Protein AF-A0A1C7PFM8-F1 (afdb_monomer_lite)

Structure (mmCIF, N/CA/C/O backbone):
data_AF-A0A1C7PFM8-F1
#
_entry.id   AF-A0A1C7PFM8-F1
#
loop_
_atom_site.group_PDB
_atom_site.id
_atom_site.type_symbol
_atom_site.label_atom_id
_atom_site.label_alt_id
_atom_site.label_comp_id
_atom_site.label_asym_id
_atom_site.label_entity_id
_atom_site.label_seq_id
_atom_site.pdbx_PDB_ins_code
_atom_site.Cartn_x
_atom_site.Cartn_y
_atom_site.Cartn_z
_atom_site.occupancy
_atom_site.B_iso_or_equiv
_atom_site.auth_seq_id
_atom_site.auth_comp_id
_atom_site.auth_asym_id
_atom_si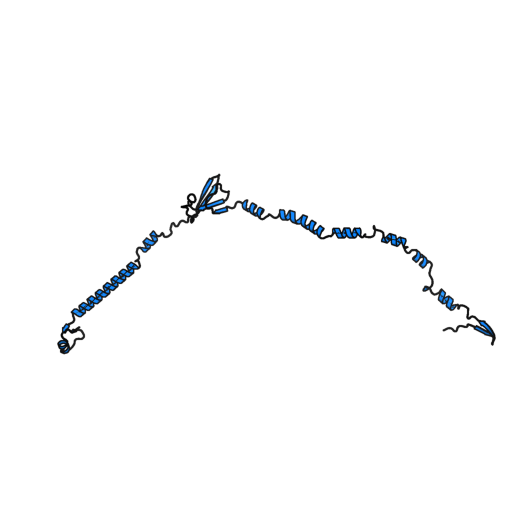te.auth_atom_id
_atom_site.pdbx_PDB_model_num
ATOM 1 N N . MET A 1 1 ? -10.080 -0.955 112.429 1.00 46.25 1 MET A N 1
ATOM 2 C CA . MET A 1 1 ? -11.239 -1.872 112.378 1.00 46.25 1 MET A CA 1
ATOM 3 C C . MET A 1 1 ? -12.032 -1.687 113.658 1.00 46.25 1 MET A C 1
ATOM 5 O O . MET A 1 1 ? -11.426 -1.763 114.717 1.00 46.25 1 MET A O 1
ATOM 9 N N . ALA A 1 2 ? -13.325 -1.368 113.578 1.00 52.25 2 ALA A N 1
ATOM 10 C CA . ALA A 1 2 ? -14.161 -1.212 114.769 1.00 52.25 2 ALA A CA 1
ATOM 11 C C . ALA A 1 2 ? -14.388 -2.578 115.442 1.00 52.25 2 ALA A C 1
ATOM 13 O O . ALA A 1 2 ? -14.736 -3.548 114.766 1.00 52.25 2 ALA A O 1
ATOM 14 N N . THR A 1 3 ? -14.169 -2.662 116.753 1.00 58.03 3 THR A N 1
ATOM 15 C CA . THR A 1 3 ? -14.393 -3.871 117.556 1.00 58.03 3 THR A CA 1
ATOM 16 C C . THR A 1 3 ? -15.892 -4.182 117.601 1.00 58.03 3 THR A C 1
ATOM 18 O O . THR A 1 3 ? -16.686 -3.323 117.979 1.00 58.03 3 THR A O 1
ATOM 21 N N . LYS A 1 4 ? -16.299 -5.388 117.184 1.00 69.94 4 LYS A N 1
ATOM 22 C CA . LYS A 1 4 ? -17.710 -5.811 117.151 1.00 69.94 4 LYS A CA 1
ATOM 23 C C . LYS A 1 4 ? -18.091 -6.483 118.477 1.00 69.94 4 LYS A C 1
ATOM 25 O O . LYS A 1 4 ? -17.553 -7.540 118.795 1.00 69.94 4 LYS A O 1
ATOM 30 N N . THR A 1 5 ? -19.023 -5.903 119.234 1.00 73.06 5 THR A N 1
ATOM 31 C CA . THR A 1 5 ? -19.577 -6.521 120.453 1.00 73.06 5 THR A CA 1
ATOM 32 C C . THR A 1 5 ? -20.663 -7.523 120.072 1.00 73.06 5 THR A C 1
ATOM 34 O O . THR A 1 5 ? -21.724 -7.130 119.600 1.00 73.06 5 THR A O 1
ATOM 37 N N . THR A 1 6 ? -20.408 -8.816 120.264 1.00 79.50 6 THR A N 1
ATOM 38 C CA . THR A 1 6 ? -21.346 -9.897 119.903 1.00 79.50 6 THR A CA 1
ATOM 39 C C . THR A 1 6 ? -22.044 -10.529 121.103 1.00 79.50 6 THR A C 1
ATOM 41 O O . THR A 1 6 ? -23.014 -11.256 120.919 1.00 79.50 6 THR A O 1
ATOM 44 N N . LYS A 1 7 ? -21.587 -10.253 122.330 1.00 86.81 7 LYS A N 1
ATOM 45 C CA . LYS A 1 7 ? -22.155 -10.793 123.573 1.00 86.81 7 LYS A CA 1
ATOM 46 C C . LYS A 1 7 ? -22.103 -9.749 124.690 1.00 86.81 7 LYS A C 1
ATOM 48 O O . LYS A 1 7 ? -21.096 -9.052 124.813 1.00 86.81 7 LYS A O 1
ATOM 53 N N . LEU A 1 8 ? -23.161 -9.649 125.499 1.00 87.38 8 LEU A N 1
ATOM 54 C CA . LEU A 1 8 ? -23.226 -8.776 126.681 1.00 87.38 8 LEU A CA 1
ATOM 55 C C . LEU A 1 8 ? -23.280 -9.615 127.961 1.00 87.38 8 LEU A C 1
ATOM 57 O O . LEU A 1 8 ? -24.106 -10.518 128.073 1.00 87.38 8 LEU A O 1
ATOM 61 N N . TYR A 1 9 ? -22.439 -9.278 128.939 1.00 89.31 9 TYR A N 1
ATOM 62 C CA . TYR A 1 9 ? -22.348 -9.964 130.229 1.00 89.31 9 TYR A CA 1
ATOM 63 C C . TYR A 1 9 ? -22.564 -8.986 131.390 1.00 89.31 9 TYR A C 1
ATOM 65 O O . TYR A 1 9 ? -22.176 -7.822 131.294 1.00 89.31 9 TYR A O 1
ATOM 73 N N . LEU A 1 10 ? -23.124 -9.469 132.502 1.00 88.94 10 LEU A N 1
ATOM 74 C CA . LEU A 1 10 ? -23.107 -8.783 133.799 1.00 88.94 10 LEU A CA 1
ATOM 75 C C . LEU A 1 10 ? -22.400 -9.688 134.812 1.00 88.94 10 LEU A C 1
ATOM 77 O O . LEU A 1 10 ? -22.938 -10.715 135.229 1.00 88.94 10 LEU A O 1
ATOM 81 N N . GLY A 1 11 ? -21.155 -9.349 135.153 1.00 87.75 11 GLY A N 1
ATOM 82 C CA . GLY A 1 11 ? -20.261 -10.286 135.838 1.00 87.75 11 GLY A CA 1
ATOM 83 C C . GLY A 1 11 ? -19.988 -11.513 134.958 1.00 87.75 11 GLY A C 1
ATOM 84 O O . GLY A 1 11 ? -19.521 -11.364 133.832 1.00 87.75 11 GLY A O 1
ATOM 85 N N . SER A 1 12 ? -20.313 -12.711 135.456 1.00 86.69 12 SER A N 1
ATOM 86 C CA . SER A 1 12 ? -20.114 -13.993 134.750 1.00 86.69 12 SER A CA 1
ATOM 87 C C . SER A 1 12 ? -21.340 -14.483 133.960 1.00 86.69 12 SER A C 1
ATOM 89 O O . SER A 1 12 ? -21.268 -15.524 133.310 1.00 86.69 12 SER A O 1
ATOM 91 N N . VAL A 1 13 ? -22.479 -13.782 134.030 1.00 89.50 13 VAL A N 1
ATOM 92 C CA . VAL A 1 13 ? -23.742 -14.209 133.399 1.00 89.50 13 VAL A CA 1
ATOM 93 C C . VAL A 1 13 ? -23.869 -13.594 132.005 1.00 89.50 13 VAL A C 1
ATOM 95 O O . VAL A 1 13 ? -23.815 -12.372 131.866 1.00 89.50 13 VAL A O 1
ATOM 98 N N . LEU A 1 14 ? -24.054 -14.431 130.976 1.00 90.19 14 LEU A N 1
ATOM 99 C CA . LEU A 1 14 ? -24.377 -13.994 129.613 1.00 90.19 14 LEU A CA 1
ATOM 100 C C . LEU A 1 14 ? -25.824 -13.504 129.576 1.00 90.19 14 LEU A C 1
ATOM 102 O O . LEU A 1 14 ? -26.747 -14.288 129.778 1.00 90.19 14 LEU A O 1
ATOM 106 N N . LEU A 1 15 ? -26.016 -12.217 129.309 1.00 89.00 15 LEU A N 1
ATOM 107 C CA . LEU A 1 15 ? -27.343 -11.616 129.218 1.00 89.00 15 LEU A CA 1
ATOM 108 C C . LEU A 1 15 ? -27.925 -11.751 127.811 1.00 89.00 15 LEU A C 1
ATOM 110 O O . LEU A 1 15 ? -29.099 -12.074 127.662 1.00 89.00 15 LEU A O 1
ATOM 114 N N . VAL A 1 16 ? -27.114 -11.492 126.781 1.00 89.81 16 VAL A N 1
ATOM 115 C CA . VAL A 1 16 ? -27.562 -11.500 125.381 1.00 89.81 16 VAL A CA 1
ATOM 116 C C . VAL A 1 16 ? -26.435 -11.982 124.471 1.00 89.81 16 VAL A C 1
ATOM 118 O O . VAL A 1 16 ? -25.313 -11.477 124.555 1.00 89.81 16 VAL A O 1
ATOM 121 N N . ASP A 1 17 ? -26.752 -12.922 123.579 1.00 87.94 17 ASP A N 1
ATOM 122 C CA . ASP A 1 17 ? -25.898 -13.345 122.468 1.00 87.94 17 ASP A CA 1
ATOM 123 C C . ASP A 1 17 ? -26.474 -12.808 121.152 1.00 87.94 17 ASP A C 1
ATOM 125 O O . ASP A 1 17 ? -27.595 -13.137 120.769 1.00 87.94 17 ASP A O 1
ATOM 129 N N . LEU A 1 18 ? -25.712 -11.947 120.483 1.00 86.44 18 LEU A N 1
ATOM 130 C CA . LEU A 1 18 ? -26.097 -11.292 119.235 1.00 86.44 18 LEU A CA 1
ATOM 131 C C . LEU A 1 18 ? -25.417 -11.923 118.012 1.00 86.44 18 LEU A C 1
ATOM 133 O O . LEU A 1 18 ? -25.514 -11.383 116.914 1.00 86.44 18 LEU A O 1
ATOM 137 N N . THR A 1 19 ? -24.717 -13.051 118.172 1.00 84.62 19 THR A N 1
ATOM 138 C CA . THR A 1 19 ? -23.916 -13.669 117.098 1.00 84.62 19 THR A CA 1
ATOM 139 C C . THR A 1 19 ? -24.714 -14.059 115.853 1.00 84.62 19 THR A C 1
ATOM 141 O O . THR A 1 19 ? -24.145 -14.076 114.765 1.00 84.62 19 THR A O 1
ATOM 144 N N . THR A 1 20 ? -26.010 -14.347 115.983 1.00 85.00 20 THR A N 1
ATOM 145 C CA . THR A 1 20 ? -26.892 -14.726 114.864 1.00 85.00 20 THR A CA 1
ATOM 146 C C . THR A 1 20 ? -27.624 -13.545 114.224 1.00 85.00 20 THR A C 1
ATOM 148 O O . THR A 1 20 ? -28.332 -13.730 113.234 1.00 85.00 20 THR A O 1
ATOM 151 N N . PHE A 1 21 ? -27.476 -12.333 114.764 1.00 84.94 21 PHE A N 1
ATOM 152 C CA . PHE A 1 21 ? -28.162 -11.147 114.264 1.00 84.94 21 PHE A CA 1
ATOM 153 C C . PHE A 1 21 ? -27.332 -10.457 113.177 1.00 84.94 21 PHE A C 1
ATOM 155 O O . PHE A 1 21 ? -26.110 -10.345 113.272 1.00 84.94 21 PHE A O 1
ATOM 162 N N . ALA A 1 22 ? -28.009 -9.958 112.142 1.00 84.94 22 ALA A N 1
ATOM 163 C CA . ALA A 1 22 ? -27.366 -9.166 111.102 1.00 84.94 22 ALA A CA 1
ATOM 164 C C . ALA A 1 22 ? -26.861 -7.833 111.670 1.00 84.94 22 ALA A C 1
ATOM 166 O O . ALA A 1 22 ? -27.539 -7.178 112.467 1.00 84.94 22 ALA A O 1
ATOM 167 N N . LEU A 1 23 ? -25.680 -7.402 111.230 1.00 86.38 23 LEU A N 1
ATOM 168 C CA . LEU A 1 23 ? -25.139 -6.112 111.636 1.00 86.38 23 LEU A CA 1
ATOM 169 C C . LEU A 1 23 ? -25.757 -5.000 110.791 1.00 86.38 23 LEU A C 1
ATOM 171 O O . LEU A 1 23 ? -25.863 -5.109 109.570 1.00 86.38 23 LEU A O 1
ATOM 175 N N . ALA A 1 24 ? -26.064 -3.872 111.431 1.00 87.69 24 ALA A N 1
ATOM 176 C CA . ALA A 1 24 ? -26.531 -2.673 110.733 1.00 87.69 24 ALA A CA 1
ATOM 177 C C . ALA A 1 24 ? -25.539 -2.212 109.644 1.00 87.69 24 ALA A C 1
ATOM 179 O O . ALA A 1 24 ? -25.950 -1.745 108.583 1.00 87.69 24 ALA A O 1
ATOM 180 N N . GLY A 1 25 ? -24.234 -2.396 109.885 1.00 87.94 25 GLY A N 1
ATOM 181 C CA . GLY A 1 25 ? -23.180 -2.125 108.906 1.00 87.94 25 GLY A CA 1
ATOM 182 C C . GLY A 1 25 ? -23.299 -2.993 107.654 1.00 87.94 25 GLY A C 1
ATOM 183 O O . GLY A 1 25 ? -23.250 -2.458 106.554 1.00 87.94 25 GLY A O 1
ATOM 184 N N . ASP A 1 26 ? -23.550 -4.295 107.811 1.00 89.31 26 ASP A N 1
ATOM 185 C CA . ASP A 1 26 ? -23.695 -5.223 106.683 1.00 89.31 26 ASP A CA 1
ATOM 186 C C . ASP A 1 26 ? -24.937 -4.874 105.841 1.00 89.31 26 ASP A C 1
ATOM 188 O O . ASP A 1 26 ? -24.874 -4.859 104.611 1.00 89.31 26 ASP A O 1
ATOM 192 N N . LEU A 1 27 ? -26.046 -4.492 106.490 1.00 90.56 27 LEU A N 1
ATOM 193 C CA . LEU A 1 27 ? -27.252 -4.013 105.804 1.00 90.56 27 LEU A CA 1
ATOM 194 C C . LEU A 1 27 ? -27.018 -2.679 105.074 1.00 90.56 27 LEU A C 1
ATOM 196 O O . LEU A 1 27 ? -27.499 -2.486 103.957 1.00 90.56 27 LEU A O 1
ATOM 200 N N . THR A 1 28 ? -26.260 -1.763 105.678 1.00 93.56 28 THR A N 1
ATOM 201 C CA . THR A 1 28 ? -25.913 -0.467 105.070 1.00 93.56 28 THR A CA 1
ATOM 202 C C . THR A 1 28 ? -25.013 -0.669 103.854 1.00 93.56 28 THR A C 1
ATOM 204 O O . THR A 1 28 ? -25.259 -0.101 102.793 1.00 93.56 28 THR A O 1
ATOM 207 N N . THR A 1 29 ? -24.011 -1.541 103.970 1.00 94.38 29 THR A N 1
ATOM 208 C CA . THR A 1 29 ? -23.138 -1.917 102.857 1.00 94.38 29 THR A CA 1
ATOM 209 C C . THR A 1 29 ? -23.924 -2.578 101.726 1.00 94.38 29 THR A C 1
ATOM 211 O O . THR A 1 2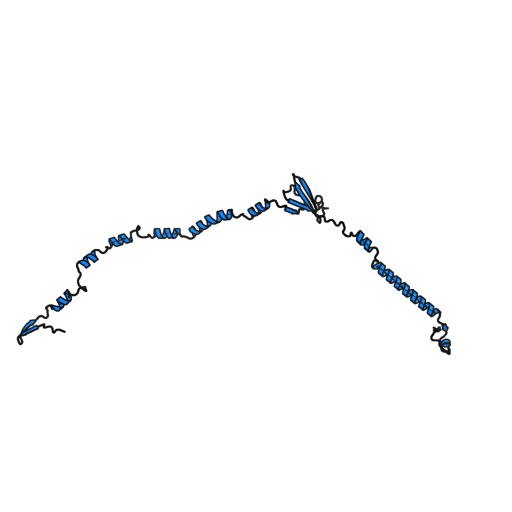9 ? -23.709 -2.236 100.567 1.00 94.38 29 THR A O 1
ATOM 214 N N . HIS A 1 30 ? -24.861 -3.482 102.032 1.00 93.56 30 HIS A N 1
ATOM 215 C CA . HIS A 1 30 ? -25.695 -4.123 101.014 1.00 93.56 30 HIS A CA 1
ATOM 216 C C . HIS A 1 30 ? -26.650 -3.138 100.320 1.00 93.56 30 HIS A C 1
ATOM 218 O O . HIS A 1 30 ? -26.726 -3.117 99.094 1.00 93.56 30 HIS A O 1
ATOM 224 N N . SER A 1 31 ? -27.382 -2.323 101.086 1.00 94.44 31 SER A N 1
ATOM 225 C CA . SER A 1 31 ? -28.345 -1.352 100.538 1.00 94.44 31 SER A CA 1
ATOM 226 C C . SER A 1 31 ? -27.672 -0.225 99.748 1.00 94.44 31 SER A C 1
ATOM 228 O O . SER A 1 31 ? -28.259 0.280 98.796 1.00 94.44 31 SER A O 1
ATOM 230 N N . GLY A 1 32 ? -26.427 0.125 100.091 1.00 93.44 32 GLY A N 1
ATOM 231 C CA . GLY A 1 32 ? -25.597 1.063 99.333 1.00 93.44 32 GLY A CA 1
ATOM 232 C C . GLY A 1 32 ? -24.879 0.461 98.116 1.00 93.44 32 GLY A C 1
ATOM 233 O O . GLY A 1 32 ? -24.254 1.207 97.364 1.00 93.44 32 GLY A O 1
ATOM 234 N N . ASN A 1 33 ? -24.938 -0.859 97.896 1.00 96.12 33 ASN A N 1
ATOM 235 C CA . ASN A 1 33 ? -24.266 -1.513 96.770 1.00 96.12 33 ASN A CA 1
ATOM 236 C C . ASN A 1 33 ? -25.100 -1.411 95.483 1.00 96.12 33 ASN A C 1
ATOM 238 O O . ASN A 1 33 ? -25.851 -2.323 95.138 1.00 96.12 33 ASN A O 1
ATOM 242 N N . SER A 1 34 ? -24.934 -0.317 94.743 1.00 95.06 34 SER A N 1
ATOM 243 C CA . SER A 1 34 ? -25.653 -0.071 93.486 1.00 95.06 34 SER A CA 1
ATOM 244 C C . SER A 1 34 ? -25.398 -1.108 92.387 1.00 95.06 34 SER A C 1
ATOM 246 O O . SER A 1 34 ? -26.238 -1.256 91.511 1.00 95.06 34 SER A O 1
ATOM 248 N N . THR A 1 35 ? -24.298 -1.864 92.433 1.00 96.50 35 THR A N 1
ATOM 249 C CA . THR A 1 35 ? -24.000 -2.927 91.454 1.00 96.50 35 THR A CA 1
ATOM 250 C C . THR A 1 35 ? -24.914 -4.146 91.614 1.00 96.50 35 THR A C 1
ATOM 252 O O . THR A 1 35 ? -25.113 -4.899 90.664 1.00 96.50 35 THR A O 1
ATOM 255 N N . ALA A 1 36 ? -25.450 -4.374 92.817 1.00 95.50 36 ALA A N 1
ATOM 256 C CA . ALA A 1 36 ? -26.291 -5.534 93.118 1.00 95.50 36 ALA A CA 1
ATOM 257 C C . ALA A 1 36 ? -27.793 -5.281 92.900 1.00 95.50 36 ALA A C 1
ATOM 259 O O . ALA A 1 36 ? -28.573 -6.234 92.896 1.00 95.50 36 ALA A O 1
ATOM 260 N N .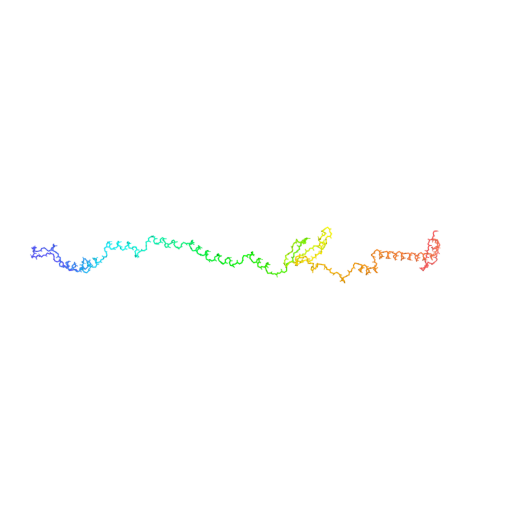 HIS A 1 37 ? -28.205 -4.018 92.741 1.00 95.75 37 HIS A N 1
ATOM 261 C CA . HIS A 1 37 ? -29.609 -3.618 92.627 1.00 95.75 37 HIS A CA 1
ATOM 262 C C . HIS A 1 37 ? -29.919 -3.075 91.237 1.00 95.75 37 HIS A C 1
ATOM 264 O O . HIS A 1 37 ? -29.048 -2.564 90.546 1.00 95.75 37 HIS A O 1
ATOM 270 N N . VAL A 1 38 ? -31.191 -3.160 90.848 1.00 96.81 38 VAL A N 1
ATOM 271 C CA . VAL A 1 38 ? -31.690 -2.610 89.584 1.00 96.81 38 VAL A CA 1
ATOM 272 C C . VAL A 1 38 ? -32.744 -1.542 89.840 1.00 96.81 38 VAL A C 1
ATOM 274 O O . VAL A 1 38 ? -33.693 -1.715 90.613 1.00 96.81 38 VAL A O 1
ATOM 277 N N . THR A 1 39 ? -32.618 -0.434 89.134 1.00 96.38 39 THR A N 1
ATOM 278 C CA . THR A 1 39 ? -33.567 0.673 89.134 1.00 96.38 39 THR A CA 1
ATOM 279 C C . THR A 1 39 ? -34.763 0.377 88.227 1.00 96.38 39 THR A C 1
ATOM 281 O O . THR A 1 39 ? -34.745 -0.504 87.361 1.00 96.38 39 THR A O 1
ATOM 284 N N . ALA A 1 40 ? -35.849 1.131 88.409 1.00 97.56 40 ALA A N 1
ATOM 285 C CA . ALA A 1 40 ? -36.996 1.063 87.503 1.00 97.56 40 ALA A CA 1
ATOM 286 C C . ALA A 1 40 ? -36.632 1.492 86.068 1.00 97.56 40 ALA A C 1
ATOM 288 O O . ALA A 1 40 ? -37.146 0.915 85.111 1.00 97.56 40 ALA A O 1
ATOM 289 N N . ALA A 1 41 ? -35.717 2.457 85.926 1.00 97.19 41 ALA A N 1
ATOM 290 C CA . ALA A 1 41 ? -35.239 2.934 84.632 1.00 97.19 41 ALA A CA 1
ATOM 291 C C . ALA A 1 41 ? -34.458 1.850 83.870 1.00 97.19 41 ALA A C 1
ATOM 293 O O . ALA A 1 41 ? -34.697 1.657 82.680 1.00 97.19 41 ALA A O 1
ATOM 294 N N . GLU A 1 42 ? -33.590 1.093 84.550 1.00 97.38 42 GLU A N 1
ATOM 295 C CA . GLU A 1 42 ? -32.855 -0.023 83.934 1.00 97.38 42 GLU A CA 1
ATOM 296 C C . GLU A 1 42 ? -33.798 -1.108 83.414 1.00 97.38 42 GLU A C 1
ATOM 298 O O . GLU A 1 42 ? -33.673 -1.534 82.267 1.00 97.38 42 GLU A O 1
ATOM 303 N N . ARG A 1 43 ? -34.813 -1.488 84.204 1.00 97.12 43 ARG A N 1
ATOM 304 C CA . ARG A 1 43 ? -35.829 -2.456 83.759 1.00 97.12 43 ARG A CA 1
ATOM 305 C C . ARG A 1 43 ? -36.586 -1.969 82.526 1.00 97.12 43 ARG A C 1
ATOM 307 O O . ARG A 1 43 ? -36.782 -2.741 81.593 1.00 97.12 43 ARG A O 1
ATOM 314 N N . ALA A 1 44 ? -36.985 -0.696 82.499 1.00 96.44 44 ALA A N 1
ATOM 315 C CA . ALA A 1 44 ? -37.647 -0.112 81.335 1.00 96.44 44 ALA A CA 1
ATOM 316 C C . ALA A 1 44 ? -36.734 -0.125 80.094 1.00 96.44 44 ALA A C 1
ATOM 318 O O . ALA A 1 44 ? -37.171 -0.504 79.010 1.00 96.44 44 ALA A O 1
ATOM 319 N N . ALA A 1 45 ? -35.452 0.216 80.256 1.00 96.75 45 ALA A N 1
ATOM 320 C CA . ALA A 1 45 ? -34.476 0.242 79.169 1.00 96.75 45 ALA A CA 1
ATOM 321 C C . ALA A 1 45 ? -34.133 -1.151 78.610 1.00 96.75 45 ALA A C 1
ATOM 323 O O . ALA A 1 45 ? -33.821 -1.273 77.420 1.00 96.75 45 ALA A O 1
ATOM 324 N N . TRP A 1 46 ? -34.162 -2.192 79.447 1.00 95.94 46 TRP A N 1
ATOM 325 C CA . TRP A 1 46 ? -34.005 -3.582 79.010 1.00 95.94 46 TRP A CA 1
ATOM 326 C C . TRP A 1 46 ? -35.260 -4.101 78.317 1.00 95.94 46 TRP A C 1
ATOM 328 O O . TRP A 1 46 ? -35.149 -4.673 77.239 1.00 95.94 46 TRP A O 1
ATOM 338 N N . ASN A 1 47 ? -36.446 -3.823 78.862 1.00 93.75 47 ASN A N 1
ATOM 339 C CA . ASN A 1 47 ? -37.715 -4.236 78.253 1.00 93.75 47 ASN A CA 1
ATOM 340 C C . ASN A 1 47 ? -38.006 -3.531 76.919 1.00 93.75 47 ASN A C 1
ATOM 342 O O . ASN A 1 47 ? -38.753 -4.057 76.104 1.00 93.75 47 ASN A O 1
ATOM 346 N N . ALA A 1 48 ? -37.420 -2.354 76.683 1.00 95.31 48 ALA A N 1
ATOM 347 C CA . ALA A 1 48 ? -37.519 -1.640 75.411 1.00 95.31 48 ALA A CA 1
ATOM 348 C C . ALA A 1 48 ? -36.546 -2.155 74.328 1.00 95.31 48 ALA A C 1
ATOM 350 O O . ALA A 1 48 ? -36.560 -1.650 73.205 1.00 95.31 48 ALA A O 1
ATOM 351 N N . LYS A 1 49 ? -35.658 -3.111 74.641 1.00 95.06 49 LYS A N 1
ATOM 352 C CA . LYS A 1 49 ? -34.790 -3.740 73.633 1.00 95.06 49 LYS A CA 1
ATOM 353 C C . LYS A 1 49 ? -35.652 -4.556 72.667 1.00 95.06 49 LYS A C 1
ATOM 355 O O . LYS A 1 49 ? -36.636 -5.163 73.076 1.00 95.06 49 LYS A O 1
ATOM 360 N N . ALA A 1 50 ? -35.265 -4.573 71.392 1.00 94.19 50 ALA A N 1
ATOM 361 C CA . ALA A 1 50 ? -35.943 -5.381 70.384 1.00 94.19 50 ALA A CA 1
ATOM 362 C C . ALA A 1 50 ? -35.946 -6.859 70.798 1.00 94.19 50 ALA A C 1
ATOM 364 O O . ALA A 1 50 ? -34.914 -7.397 71.208 1.00 94.19 50 ALA A O 1
ATOM 365 N N . ASP A 1 51 ? -37.104 -7.501 70.681 1.00 94.25 51 ASP A N 1
ATOM 366 C CA . ASP A 1 51 ? -37.232 -8.928 70.935 1.00 94.25 51 ASP A CA 1
ATOM 367 C C . ASP A 1 51 ? -36.702 -9.766 69.757 1.00 94.25 51 ASP A C 1
ATOM 369 O O . ASP A 1 51 ? -36.352 -9.263 68.681 1.00 94.25 51 ASP A O 1
ATOM 373 N N . ALA A 1 52 ? -36.629 -11.082 69.963 1.00 92.94 52 ALA A N 1
ATOM 374 C CA . ALA A 1 52 ? -36.132 -12.007 68.950 1.00 92.94 52 ALA A CA 1
ATOM 375 C C . ALA A 1 52 ? -36.984 -11.990 67.668 1.00 92.94 52 ALA A C 1
ATOM 377 O O . ALA A 1 52 ? -36.446 -12.158 66.572 1.00 92.94 52 ALA A O 1
ATOM 378 N N . ALA A 1 53 ? -38.296 -11.760 67.785 1.00 94.88 53 ALA A N 1
ATOM 379 C CA . ALA A 1 53 ? -39.205 -11.697 66.646 1.00 94.88 53 ALA A CA 1
ATOM 380 C C . ALA A 1 53 ? -38.920 -10.467 65.776 1.00 94.88 53 ALA A C 1
ATOM 382 O O . ALA A 1 53 ? -38.788 -10.588 64.559 1.00 94.88 53 ALA A O 1
ATOM 383 N N . THR A 1 54 ? -38.730 -9.308 66.405 1.00 95.69 54 THR A N 1
ATOM 384 C CA . THR A 1 54 ? -38.360 -8.052 65.746 1.00 95.69 54 THR A CA 1
ATOM 385 C C . THR A 1 54 ? -37.027 -8.194 65.017 1.00 95.69 54 THR A C 1
ATOM 387 O O . THR A 1 54 ? -36.910 -7.801 63.856 1.00 95.69 54 THR A O 1
ATOM 390 N N . LEU A 1 55 ? -36.028 -8.810 65.659 1.00 94.69 55 LEU A N 1
ATOM 391 C CA . LEU A 1 55 ? -34.725 -9.035 65.033 1.00 94.69 55 LEU A CA 1
ATOM 392 C C . LEU A 1 55 ? -34.818 -10.006 63.846 1.00 94.69 55 LEU A C 1
ATOM 394 O O . LEU A 1 55 ? -34.220 -9.754 62.803 1.00 94.69 55 LEU A O 1
ATOM 398 N N . THR A 1 56 ? -35.605 -11.076 63.975 1.00 95.62 56 THR A N 1
ATOM 399 C CA . THR A 1 56 ? -35.837 -12.054 62.897 1.00 95.62 56 THR A CA 1
ATOM 400 C C . THR A 1 56 ? -36.561 -11.418 61.708 1.00 95.62 56 THR A C 1
ATOM 402 O O . THR A 1 56 ? -36.197 -11.651 60.556 1.00 95.62 56 THR A O 1
ATOM 405 N N . ALA A 1 57 ? -37.562 -10.573 61.969 1.00 95.38 57 ALA A N 1
ATOM 406 C CA . ALA A 1 57 ? -38.274 -9.843 60.926 1.00 95.38 57 ALA A CA 1
ATOM 407 C C . ALA A 1 57 ? -37.345 -8.879 60.175 1.00 95.38 57 ALA A C 1
ATOM 409 O O . ALA A 1 57 ? -37.407 -8.794 58.950 1.00 95.38 57 ALA A O 1
ATOM 410 N N . HIS A 1 58 ? -36.452 -8.189 60.893 1.00 94.75 58 HIS A N 1
ATOM 411 C CA . HIS A 1 58 ? -35.450 -7.323 60.280 1.00 94.75 58 HIS A CA 1
ATOM 412 C C . HIS A 1 58 ? -34.486 -8.112 59.383 1.00 94.75 58 HIS A C 1
ATOM 414 O O . HIS A 1 58 ? -34.315 -7.757 58.221 1.00 94.75 58 HIS A O 1
ATOM 420 N N . THR A 1 59 ? -33.871 -9.191 59.884 1.00 93.62 59 THR A N 1
ATOM 421 C CA . THR A 1 59 ? -32.876 -9.965 59.114 1.00 93.62 59 THR A CA 1
ATOM 422 C C . THR A 1 59 ? -33.470 -10.666 57.891 1.00 93.62 59 THR A C 1
ATOM 424 O O . THR A 1 59 ? -32.754 -10.891 56.917 1.00 93.62 59 THR A O 1
ATOM 427 N N . GLY A 1 60 ? -34.770 -10.972 57.909 1.00 91.19 60 GLY A N 1
ATOM 428 C CA . GLY A 1 60 ? -35.509 -11.508 56.763 1.00 91.19 60 GLY A CA 1
ATOM 429 C C . GLY A 1 60 ? -36.050 -10.456 55.786 1.00 91.19 60 GLY A C 1
ATOM 430 O O . GLY A 1 60 ? -36.644 -10.825 54.772 1.00 91.19 60 GLY A O 1
ATOM 431 N N . ASN A 1 61 ? -35.887 -9.157 56.057 1.00 94.31 61 ASN A N 1
ATOM 432 C CA . ASN A 1 61 ? -36.477 -8.103 55.236 1.00 94.31 61 ASN A CA 1
ATOM 433 C C . ASN A 1 61 ? -35.682 -7.869 53.938 1.00 94.31 61 ASN A C 1
ATOM 435 O O . ASN A 1 61 ? -34.735 -7.082 53.898 1.00 94.31 61 ASN A O 1
ATOM 439 N N . ALA A 1 62 ? -36.123 -8.509 52.855 1.00 92.88 62 ALA A N 1
ATOM 440 C CA . ALA A 1 62 ? -35.537 -8.381 51.519 1.00 92.88 62 ALA A CA 1
ATOM 441 C C . ALA A 1 62 ? -35.690 -6.984 50.880 1.00 92.88 62 ALA A C 1
ATOM 443 O O . ALA A 1 62 ? -35.023 -6.698 49.896 1.00 92.88 62 ALA A O 1
ATOM 444 N N . ALA A 1 63 ? -36.538 -6.098 51.420 1.00 92.81 63 ALA A N 1
ATOM 445 C CA . ALA A 1 63 ? -36.605 -4.711 50.951 1.00 92.81 63 ALA A CA 1
ATOM 446 C C . ALA A 1 63 ? -35.460 -3.848 51.514 1.00 92.81 63 ALA A C 1
ATOM 448 O O . ALA A 1 63 ? -35.112 -2.829 50.923 1.00 92.81 63 ALA A O 1
ATOM 449 N N . LEU A 1 64 ? -34.885 -4.243 52.657 1.00 92.75 64 LEU A N 1
ATOM 450 C CA . LEU A 1 64 ? -33.757 -3.555 53.295 1.00 92.75 64 LEU A CA 1
ATOM 451 C C . LEU A 1 64 ? -32.415 -4.248 53.025 1.00 92.75 64 LEU A C 1
ATOM 453 O O . LEU A 1 64 ? -31.374 -3.590 53.006 1.00 92.75 64 LEU A O 1
ATOM 457 N N . HIS A 1 65 ? -32.424 -5.570 52.833 1.00 94.88 65 HIS A N 1
ATOM 458 C CA . HIS A 1 65 ? -31.227 -6.380 52.632 1.00 94.88 65 HIS A CA 1
ATOM 459 C C . HIS A 1 65 ? -31.128 -6.929 51.211 1.00 94.88 65 HIS A C 1
ATOM 461 O O . HIS A 1 65 ? -32.086 -7.479 50.681 1.00 94.88 65 HIS A O 1
ATOM 467 N N . VAL A 1 66 ? -29.918 -6.879 50.648 1.00 93.12 66 VAL A N 1
ATOM 468 C CA . VAL A 1 66 ? -29.606 -7.534 49.372 1.00 93.12 66 VAL A CA 1
ATOM 469 C C . VAL A 1 66 ? -29.655 -9.049 49.547 1.00 93.12 66 VAL A C 1
ATOM 471 O O . VAL A 1 66 ? -28.866 -9.633 50.299 1.00 93.12 66 VAL A O 1
ATOM 474 N N . THR A 1 67 ? -30.544 -9.691 48.802 1.00 92.56 67 THR A N 1
ATOM 475 C CA . THR A 1 67 ? -30.692 -11.144 48.775 1.00 92.56 67 THR A CA 1
ATOM 476 C C . THR A 1 67 ? -29.545 -11.819 48.018 1.00 92.56 67 THR A C 1
ATOM 478 O O . THR A 1 67 ? -28.827 -11.216 47.213 1.00 92.56 67 THR A O 1
ATOM 481 N N . ALA A 1 68 ? -29.367 -13.122 48.247 1.00 90.69 68 ALA A N 1
ATOM 482 C CA . ALA A 1 68 ? -28.405 -13.919 47.487 1.00 90.69 68 ALA A CA 1
ATOM 483 C C . ALA A 1 68 ? -28.720 -13.918 45.978 1.00 90.69 68 ALA A C 1
ATOM 485 O O . ALA A 1 68 ? -27.805 -13.847 45.162 1.00 90.69 68 ALA A O 1
ATOM 486 N N . ALA A 1 69 ? -30.005 -13.940 45.608 1.00 90.25 69 ALA A N 1
ATOM 487 C CA . ALA A 1 69 ? -30.443 -13.907 44.216 1.00 90.25 69 ALA A CA 1
ATOM 488 C C . ALA A 1 69 ? -30.095 -12.574 43.534 1.00 90.25 69 ALA A C 1
ATOM 490 O O . ALA A 1 69 ? -29.536 -12.580 42.438 1.00 90.25 69 ALA A O 1
ATOM 491 N N . GLU A 1 70 ? -30.353 -11.440 44.195 1.00 93.12 70 GLU A N 1
ATOM 492 C CA . GLU A 1 70 ? -29.984 -10.114 43.680 1.00 93.12 70 GLU A CA 1
ATOM 493 C C . GLU A 1 70 ? -28.471 -9.975 43.506 1.00 93.12 70 GLU A C 1
ATOM 495 O O . GLU A 1 70 ? -28.015 -9.513 42.462 1.00 93.12 70 GLU A O 1
ATOM 500 N N . ARG A 1 71 ? -27.683 -10.448 44.480 1.00 91.50 71 ARG A N 1
ATOM 501 C CA . ARG A 1 71 ? -26.216 -10.454 44.391 1.00 91.50 71 ARG A CA 1
ATOM 502 C C . ARG A 1 71 ? -25.721 -11.271 43.198 1.00 91.50 71 ARG A C 1
ATOM 504 O O . ARG A 1 71 ? -24.859 -10.806 42.459 1.00 91.50 71 ARG A O 1
ATOM 511 N N . THR A 1 72 ? -26.275 -12.464 42.989 1.00 89.56 72 THR A N 1
ATOM 512 C CA . THR A 1 72 ? -25.949 -13.308 41.831 1.00 89.56 72 THR A CA 1
ATOM 513 C C . THR A 1 72 ? -26.326 -12.621 40.520 1.00 89.56 72 THR A C 1
ATOM 515 O O . THR A 1 72 ? -25.520 -12.602 39.595 1.00 89.56 72 THR A O 1
ATOM 518 N N . ALA A 1 73 ? -27.505 -11.999 40.446 1.00 86.94 73 ALA A N 1
ATOM 519 C CA . ALA A 1 73 ? -27.953 -11.280 39.257 1.00 86.94 73 ALA A CA 1
ATOM 520 C C . ALA A 1 73 ? -27.068 -10.062 38.939 1.00 86.94 73 ALA A C 1
ATOM 522 O O . ALA A 1 73 ? -26.742 -9.825 37.778 1.00 86.94 73 ALA A O 1
ATOM 523 N N . TRP A 1 74 ? -26.652 -9.293 39.949 1.00 86.94 74 TRP A N 1
ATOM 524 C CA . TRP A 1 74 ? -25.726 -8.172 39.765 1.00 86.94 74 TRP A CA 1
ATOM 525 C C . TRP A 1 74 ? -24.340 -8.638 39.330 1.00 86.94 74 TRP A C 1
ATOM 527 O O . TRP A 1 74 ? -23.787 -8.076 38.389 1.00 86.94 74 TRP A O 1
ATOM 537 N N . ASN A 1 75 ? -23.819 -9.701 39.944 1.00 84.19 75 ASN A N 1
ATOM 538 C CA . ASN A 1 75 ? -22.541 -10.285 39.544 1.00 84.19 75 ASN A CA 1
ATOM 539 C C . ASN A 1 75 ? -22.582 -10.834 38.108 1.00 84.19 75 ASN A C 1
ATOM 541 O O . ASN A 1 75 ? -21.595 -10.717 37.389 1.00 84.19 75 ASN A O 1
ATOM 545 N N . ALA A 1 76 ? -23.721 -11.375 37.664 1.00 82.06 76 ALA A N 1
ATOM 546 C CA . ALA A 1 76 ? -23.904 -11.853 36.293 1.00 82.06 76 ALA A CA 1
ATOM 547 C C . ALA A 1 76 ? -23.972 -10.716 35.258 1.00 82.06 76 ALA A C 1
ATOM 549 O O . ALA A 1 76 ? -23.514 -10.879 34.133 1.00 82.06 76 ALA A O 1
ATOM 550 N N . LYS A 1 77 ? -24.491 -9.536 35.626 1.00 77.38 77 LYS A N 1
ATOM 551 C CA . LYS A 1 77 ? -24.499 -8.356 34.738 1.00 77.38 77 LYS A CA 1
ATOM 552 C C . LYS A 1 77 ? -23.102 -7.798 34.445 1.00 77.38 77 LYS A C 1
ATOM 554 O O . LYS A 1 77 ? -22.974 -6.953 33.565 1.00 77.38 77 LYS A O 1
ATOM 559 N N . LEU A 1 78 ? -22.082 -8.240 35.180 1.00 64.12 78 LEU A N 1
ATOM 560 C CA . LEU A 1 78 ? -20.711 -7.750 35.080 1.00 64.12 78 LEU A CA 1
ATOM 561 C C . LEU A 1 78 ? -19.721 -8.826 34.612 1.00 64.12 78 LEU A C 1
ATOM 563 O O . LEU A 1 78 ? -18.523 -8.696 34.868 1.00 64.12 78 LEU A O 1
ATOM 567 N N . ASP A 1 79 ? -20.181 -9.897 33.958 1.00 69.94 79 ASP A N 1
ATOM 568 C CA . ASP A 1 79 ? -19.228 -10.820 33.354 1.00 69.94 79 ASP A CA 1
ATOM 569 C C . ASP A 1 79 ? -18.527 -10.152 32.155 1.00 69.94 79 ASP A C 1
ATOM 571 O O . ASP A 1 79 ? -19.097 -9.357 31.401 1.00 69.94 79 ASP A O 1
ATOM 575 N N . GLY A 1 80 ? -17.232 -10.429 31.994 1.00 62.28 80 GLY A N 1
ATOM 576 C CA . GLY A 1 80 ? -16.438 -9.862 30.902 1.00 62.28 80 GLY A CA 1
ATOM 577 C C . GLY A 1 80 ? -16.971 -10.235 29.513 1.00 62.28 80 GLY A C 1
ATOM 578 O O . GLY A 1 80 ? -16.601 -9.590 28.534 1.00 62.28 80 GLY A O 1
ATOM 579 N N . SER A 1 81 ? -17.866 -11.229 29.420 1.00 66.94 81 SER A N 1
ATOM 580 C CA . SER A 1 81 ? -18.500 -11.634 28.168 1.00 66.94 81 SER A CA 1
ATOM 581 C C . SER A 1 81 ? -19.486 -10.570 27.681 1.00 66.94 81 SER A C 1
ATOM 583 O O . SER A 1 81 ? -19.411 -10.182 26.512 1.00 66.94 81 SER A O 1
ATOM 585 N N . ALA A 1 82 ? -20.296 -10.000 28.582 1.00 68.50 82 ALA A N 1
ATOM 586 C CA . ALA A 1 82 ? -21.229 -8.917 28.281 1.00 68.50 82 ALA A CA 1
ATOM 587 C C . ALA A 1 82 ? -20.499 -7.631 27.853 1.00 68.50 82 ALA A C 1
ATOM 589 O O . ALA A 1 82 ? -20.904 -6.973 26.891 1.00 68.50 82 ALA A O 1
ATOM 590 N N . LEU A 1 83 ? -19.375 -7.308 28.506 1.00 68.75 83 LEU A N 1
ATOM 591 C CA . LEU A 1 83 ? -18.529 -6.175 28.116 1.00 68.75 83 LEU A CA 1
ATOM 592 C C . LEU A 1 83 ? -17.834 -6.417 26.767 1.00 68.75 83 LEU A C 1
ATOM 594 O O . LEU A 1 83 ? -17.786 -5.511 25.934 1.00 68.75 83 LEU A O 1
ATOM 598 N N . SER A 1 84 ? -17.335 -7.634 26.519 1.00 66.75 84 SER A N 1
ATOM 599 C CA . SER A 1 84 ? -16.691 -7.966 25.242 1.00 66.75 84 SER A CA 1
ATOM 600 C C . SER A 1 84 ? -17.683 -7.929 24.077 1.00 66.75 84 SER A C 1
ATOM 602 O O . SER A 1 84 ? -17.342 -7.418 23.014 1.00 66.75 84 SER A O 1
ATOM 604 N N . ALA A 1 85 ? -18.927 -8.377 24.276 1.00 66.31 85 ALA A N 1
ATOM 605 C CA . ALA A 1 85 ? -19.961 -8.345 23.246 1.00 66.31 85 ALA A CA 1
ATOM 606 C C . ALA A 1 85 ? -20.322 -6.902 22.859 1.00 66.31 85 ALA A C 1
ATOM 608 O O . ALA A 1 85 ? -20.350 -6.571 21.673 1.00 66.31 85 ALA A O 1
ATOM 609 N N . TYR A 1 86 ? -20.503 -6.020 23.848 1.00 65.44 86 TYR A N 1
ATOM 610 C CA . TYR A 1 86 ? -20.779 -4.601 23.612 1.00 65.44 86 TYR A CA 1
ATOM 611 C C . TYR A 1 86 ? -19.612 -3.881 22.912 1.00 65.44 86 TYR A C 1
ATOM 613 O O . TYR A 1 86 ? -19.820 -3.155 21.938 1.00 65.44 86 TYR A O 1
ATOM 621 N N . ALA A 1 87 ? -18.374 -4.122 23.357 1.00 61.94 87 ALA A N 1
ATOM 622 C CA . ALA A 1 87 ? -17.179 -3.534 22.750 1.00 61.94 87 ALA A CA 1
ATOM 623 C C . ALA A 1 87 ? -16.943 -4.032 21.312 1.00 61.94 87 ALA A C 1
ATOM 625 O O . ALA A 1 87 ? -16.558 -3.255 20.438 1.00 61.94 87 ALA A O 1
ATOM 626 N N . THR A 1 88 ? -17.218 -5.310 21.043 1.00 63.06 88 THR A N 1
ATOM 627 C CA . THR A 1 88 ? -17.001 -5.903 19.717 1.00 63.06 88 THR A CA 1
ATOM 628 C C . THR A 1 88 ? -18.076 -5.451 18.729 1.00 63.06 88 THR A C 1
ATOM 630 O O . THR A 1 88 ? -17.750 -5.067 17.607 1.00 63.06 88 THR A O 1
ATOM 633 N N . GLN A 1 89 ? -19.349 -5.413 19.136 1.00 59.56 89 GLN A N 1
ATOM 634 C CA . GLN A 1 89 ? -20.461 -5.164 18.216 1.00 59.56 89 GLN A CA 1
ATOM 635 C C . GLN A 1 89 ? -20.591 -3.696 17.776 1.00 59.56 89 GLN A C 1
ATOM 637 O O . GLN A 1 89 ? -20.979 -3.444 16.635 1.00 59.56 89 GLN A O 1
ATOM 642 N N . ALA A 1 90 ? -20.229 -2.733 18.634 1.00 57.69 90 ALA A N 1
ATOM 643 C CA . ALA A 1 90 ? -20.399 -1.306 18.344 1.00 57.69 90 ALA A CA 1
ATOM 644 C C . ALA A 1 90 ? -19.195 -0.654 17.637 1.00 57.69 90 ALA A C 1
ATOM 646 O O . ALA A 1 90 ? -19.380 0.279 16.859 1.00 57.69 90 ALA A O 1
ATOM 647 N N . TRP A 1 91 ? -17.969 -1.127 17.890 1.00 54.41 91 TRP A N 1
ATOM 648 C CA . TRP A 1 91 ? -16.754 -0.446 17.419 1.00 54.41 91 TRP A CA 1
ATOM 649 C C . TRP A 1 91 ? -16.107 -1.084 16.187 1.00 54.41 91 TRP A C 1
ATOM 651 O O . TRP A 1 91 ? -15.507 -0.370 15.389 1.00 54.41 91 TRP A O 1
ATOM 661 N N . THR A 1 92 ? -16.226 -2.401 15.987 1.00 57.25 92 THR A N 1
ATOM 662 C CA . THR A 1 92 ? -15.478 -3.077 14.911 1.00 57.25 92 THR A CA 1
ATOM 663 C C . THR A 1 92 ? -16.239 -3.127 13.590 1.00 57.25 92 THR A C 1
ATOM 665 O O . THR A 1 92 ? -15.669 -2.800 12.557 1.00 57.25 92 THR A O 1
ATOM 668 N N . THR A 1 93 ? -17.535 -3.435 13.590 1.00 57.09 93 THR A N 1
ATOM 669 C CA . THR A 1 93 ? -18.276 -3.687 12.341 1.00 57.09 93 THR A CA 1
ATOM 670 C C . THR A 1 93 ? -18.449 -2.434 11.477 1.00 57.09 93 THR A C 1
ATOM 672 O O . THR A 1 93 ? -18.278 -2.491 10.263 1.00 57.09 93 THR A O 1
ATOM 675 N N . THR A 1 94 ? -18.740 -1.284 12.090 1.00 57.16 94 THR A N 1
ATOM 676 C CA . THR A 1 94 ? -19.018 -0.036 11.359 1.00 57.16 94 THR A CA 1
ATOM 677 C C . THR A 1 94 ? -17.739 0.693 10.950 1.00 57.16 94 THR A C 1
ATOM 679 O O . THR A 1 94 ? -17.648 1.171 9.824 1.00 57.16 94 THR A O 1
ATOM 682 N N . GLN A 1 95 ? -16.723 0.740 11.820 1.00 57.72 95 GLN A N 1
ATOM 683 C CA . GLN A 1 95 ? -15.447 1.386 11.491 1.00 57.72 95 GLN A CA 1
ATOM 684 C C . GLN A 1 95 ? -14.604 0.541 10.534 1.00 57.72 95 GLN A C 1
ATOM 686 O O . GLN A 1 95 ? -13.977 1.100 9.644 1.00 57.72 95 GLN A O 1
ATOM 691 N N . LEU A 1 96 ? -14.605 -0.792 10.654 1.00 58.34 96 LEU A N 1
ATOM 692 C CA . LEU A 1 96 ? -13.844 -1.657 9.746 1.00 58.34 96 LEU A CA 1
ATOM 693 C C . LEU A 1 96 ? -14.483 -1.743 8.353 1.00 58.34 96 LEU A C 1
ATOM 695 O O . LEU A 1 96 ? -13.760 -1.846 7.373 1.00 58.34 96 LEU A O 1
ATOM 699 N N . ALA A 1 97 ? -15.813 -1.632 8.252 1.00 56.03 97 ALA A N 1
ATOM 700 C CA . ALA A 1 97 ? -16.492 -1.439 6.969 1.00 56.03 97 ALA A CA 1
ATOM 701 C C . ALA A 1 97 ? -16.263 -0.032 6.380 1.00 56.03 97 ALA A C 1
ATOM 703 O O . ALA A 1 97 ? -16.352 0.142 5.166 1.00 56.03 97 ALA A O 1
ATOM 704 N N . ALA A 1 98 ? -15.968 0.964 7.226 1.00 57.97 98 ALA A N 1
ATOM 705 C CA . ALA A 1 98 ? -15.610 2.319 6.805 1.00 57.97 98 ALA A CA 1
ATOM 706 C C . ALA A 1 98 ? -14.128 2.458 6.408 1.00 57.97 98 ALA A C 1
ATOM 708 O O . ALA A 1 98 ? -13.791 3.329 5.605 1.00 57.97 98 ALA A O 1
ATOM 709 N N . TYR A 1 99 ? -13.237 1.602 6.922 1.00 60.00 99 TYR A N 1
ATOM 710 C CA . TYR A 1 99 ? -11.883 1.484 6.397 1.00 60.00 99 TYR A CA 1
ATOM 711 C C . TYR A 1 99 ? -11.936 0.745 5.065 1.00 60.00 99 TYR A C 1
ATOM 713 O O . TYR A 1 99 ? -12.276 -0.433 4.987 1.00 60.00 99 TYR A O 1
ATOM 721 N N . ALA A 1 100 ? -11.599 1.469 4.004 1.00 64.88 100 ALA A N 1
ATOM 722 C CA . ALA A 1 100 ? -11.454 0.928 2.670 1.00 64.88 100 ALA A CA 1
ATOM 723 C C . ALA A 1 100 ? -10.633 -0.372 2.690 1.00 64.88 100 ALA A C 1
ATOM 725 O O . ALA A 1 100 ? -9.457 -0.366 3.060 1.00 64.88 100 ALA A O 1
ATOM 726 N N . SER A 1 101 ? -11.249 -1.488 2.293 1.00 76.12 101 SER A N 1
ATOM 727 C CA . SER A 1 101 ? -10.512 -2.730 2.068 1.00 76.12 101 SER A CA 1
ATOM 728 C C . SER A 1 101 ? -9.432 -2.490 1.014 1.00 76.12 101 SER A C 1
ATOM 730 O O . SER A 1 101 ? -9.592 -1.627 0.149 1.00 76.12 101 SER A O 1
ATOM 732 N N . GLN A 1 102 ? -8.350 -3.271 1.041 1.00 74.25 102 GLN A N 1
ATOM 733 C CA . GLN A 1 102 ? -7.326 -3.208 -0.006 1.00 74.25 102 GLN A CA 1
ATOM 734 C C . GLN A 1 102 ? -7.964 -3.305 -1.402 1.00 74.25 102 GLN A C 1
ATOM 736 O O . GLN A 1 102 ? -7.675 -2.487 -2.260 1.00 74.25 102 GLN A O 1
ATOM 741 N N . ALA A 1 103 ? -8.956 -4.184 -1.567 1.00 76.44 103 ALA A N 1
ATOM 742 C CA . ALA A 1 103 ? -9.730 -4.305 -2.798 1.00 76.44 103 ALA A CA 1
ATOM 743 C C . ALA A 1 103 ? -10.522 -3.034 -3.172 1.00 76.44 103 ALA A C 1
ATOM 745 O O . ALA A 1 103 ? -10.619 -2.708 -4.351 1.00 76.44 103 ALA A O 1
ATOM 746 N N . TRP A 1 104 ? -11.092 -2.304 -2.204 1.00 82.25 104 TRP A N 1
ATOM 747 C CA . TRP A 1 104 ? -11.756 -1.024 -2.474 1.00 82.25 104 TRP A CA 1
ATOM 748 C C . TRP A 1 104 ? -10.744 0.048 -2.868 1.00 82.25 104 TRP A C 1
ATOM 750 O O . TRP A 1 104 ? -10.991 0.775 -3.823 1.00 82.25 104 TRP A O 1
ATOM 760 N N . VAL A 1 105 ? -9.599 0.130 -2.180 1.00 77.88 105 VAL A N 1
ATOM 761 C CA . VAL A 1 105 ? -8.516 1.065 -2.529 1.00 77.88 105 VAL A CA 1
ATOM 762 C C . VAL A 1 105 ? -7.987 0.761 -3.927 1.00 77.88 105 VAL A C 1
ATOM 764 O O . VAL A 1 105 ? -7.901 1.671 -4.745 1.00 77.88 105 VAL A O 1
ATOM 767 N N . ASP A 1 106 ? -7.732 -0.508 -4.234 1.00 76.06 106 ASP A N 1
ATOM 768 C CA . ASP A 1 106 ? -7.293 -0.965 -5.551 1.00 76.06 106 ASP A CA 1
ATOM 769 C C . ASP A 1 106 ? -8.340 -0.643 -6.625 1.00 76.06 106 ASP A C 1
ATOM 771 O O . ASP A 1 106 ? -7.990 -0.169 -7.704 1.00 76.06 106 ASP A O 1
ATOM 775 N N . ALA A 1 107 ? -9.633 -0.808 -6.322 1.00 76.31 107 ALA A N 1
ATOM 776 C CA . ALA A 1 107 ? -10.719 -0.419 -7.218 1.00 76.31 107 ALA A CA 1
ATOM 777 C C . ALA A 1 107 ? -10.805 1.104 -7.417 1.00 76.31 107 ALA A C 1
ATOM 779 O O . ALA A 1 107 ? -11.054 1.550 -8.532 1.00 76.31 107 ALA A O 1
ATOM 780 N N . GLN A 1 108 ? -10.577 1.917 -6.378 1.00 78.25 108 GLN A N 1
ATOM 781 C CA . GLN A 1 108 ? -10.544 3.379 -6.501 1.00 78.25 108 GLN A CA 1
ATOM 782 C C . GLN A 1 108 ? -9.306 3.870 -7.258 1.00 78.25 108 GLN A C 1
ATOM 784 O O . GLN A 1 108 ? -9.410 4.823 -8.025 1.00 78.25 108 GLN A O 1
ATOM 789 N N . ILE A 1 109 ? -8.150 3.227 -7.070 1.00 70.62 109 ILE A N 1
ATOM 790 C CA . ILE A 1 109 ? -6.925 3.497 -7.834 1.00 70.62 109 ILE A CA 1
ATOM 791 C C . ILE A 1 109 ? -7.140 3.112 -9.298 1.00 70.62 109 ILE A C 1
ATOM 793 O O . ILE A 1 109 ? -6.819 3.903 -10.174 1.00 70.62 109 ILE A O 1
ATOM 797 N N . ALA A 1 110 ? -7.747 1.955 -9.571 1.00 67.69 110 ALA A N 1
ATOM 798 C CA . ALA A 1 110 ? -8.109 1.543 -10.926 1.00 67.69 110 ALA A CA 1
ATOM 799 C C . ALA A 1 110 ? -9.157 2.472 -11.565 1.00 67.69 110 ALA A C 1
ATOM 801 O O . ALA A 1 110 ? -9.101 2.722 -12.765 1.00 67.69 110 ALA A O 1
ATOM 802 N N . ALA A 1 111 ? -10.093 3.004 -10.773 1.00 72.50 111 ALA A N 1
ATOM 803 C CA . ALA A 1 111 ? -11.088 3.977 -11.221 1.00 72.50 111 ALA A CA 1
ATOM 804 C C . ALA A 1 111 ? -10.517 5.398 -11.393 1.00 72.50 111 ALA A C 1
ATOM 806 O O . ALA A 1 111 ? -11.149 6.238 -12.034 1.00 72.50 111 ALA A O 1
ATOM 807 N N . LYS A 1 112 ? -9.337 5.702 -10.834 1.00 68.69 112 LYS A N 1
ATOM 808 C CA . LYS A 1 112 ? -8.622 6.948 -11.118 1.00 68.69 112 LYS A CA 1
ATOM 809 C C . LYS A 1 112 ? -7.718 6.740 -12.327 1.00 68.69 112 LYS A C 1
ATOM 811 O O . LYS A 1 112 ? -6.680 6.099 -12.249 1.00 68.69 112 LYS A O 1
ATOM 816 N N . HIS A 1 113 ? -8.144 7.319 -13.443 1.00 63.28 113 HIS A N 1
ATOM 817 C CA . HIS A 1 113 ? -7.490 7.284 -14.747 1.00 63.28 113 HIS A CA 1
ATOM 818 C C . HIS A 1 113 ? -6.009 7.704 -14.681 1.00 63.28 113 HIS A C 1
ATOM 820 O O . HIS A 1 113 ? -5.663 8.884 -14.754 1.00 63.28 113 HIS A O 1
ATOM 826 N N . HIS A 1 114 ? -5.128 6.716 -14.558 1.00 70.69 114 HIS A N 1
ATOM 827 C CA . HIS A 1 114 ? -3.708 6.830 -14.848 1.00 70.69 114 HIS A CA 1
ATOM 828 C C . HIS A 1 114 ? -3.422 5.943 -16.056 1.00 70.69 114 HIS A C 1
ATOM 830 O O . HIS A 1 114 ? -3.839 4.786 -16.081 1.00 70.69 114 HIS A O 1
ATOM 836 N N . ILE A 1 115 ? -2.710 6.484 -17.049 1.00 83.88 115 ILE A N 1
ATOM 837 C CA . ILE A 1 115 ? -2.273 5.715 -18.217 1.00 83.88 115 ILE A CA 1
ATOM 838 C C . ILE A 1 115 ? -1.458 4.511 -17.723 1.00 83.88 115 ILE A C 1
ATOM 840 O O . ILE A 1 115 ? -0.392 4.678 -17.127 1.00 83.88 115 ILE A O 1
ATOM 844 N N . ARG A 1 116 ? -1.959 3.296 -17.959 1.00 86.56 116 ARG A N 1
ATOM 845 C CA . ARG A 1 116 ? -1.293 2.034 -17.623 1.00 86.56 116 ARG A CA 1
ATOM 846 C C . ARG A 1 116 ? -0.566 1.496 -18.847 1.00 86.56 116 ARG A C 1
ATOM 848 O O . ARG A 1 116 ? -1.138 1.422 -19.926 1.00 86.56 116 ARG A O 1
ATOM 855 N N . ILE A 1 117 ? 0.676 1.059 -18.675 1.00 91.69 117 ILE A N 1
ATOM 856 C CA . ILE A 1 117 ? 1.489 0.493 -19.755 1.00 91.69 117 ILE A CA 1
ATOM 857 C 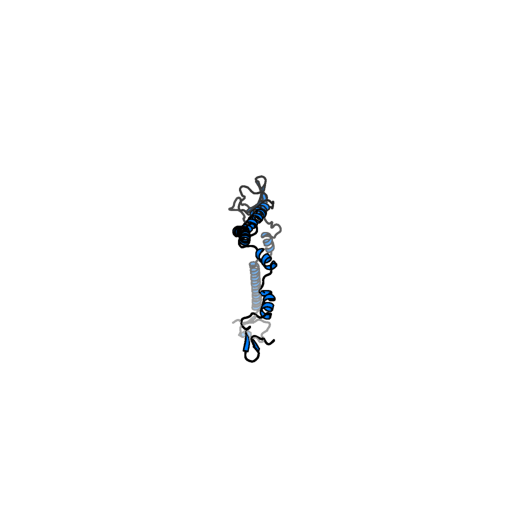C . ILE A 1 117 ? 1.592 -1.022 -19.555 1.00 91.69 117 ILE A C 1
ATOM 859 O O . ILE A 1 117 ? 2.021 -1.468 -18.492 1.00 91.69 117 ILE A O 1
ATOM 863 N N . VAL A 1 118 ? 1.183 -1.815 -20.549 1.00 93.88 118 VAL A N 1
ATOM 864 C CA . VAL A 1 118 ? 1.137 -3.284 -20.460 1.00 93.88 118 VAL A CA 1
ATOM 865 C C . VAL A 1 118 ? 1.915 -3.914 -21.619 1.00 93.88 118 VAL A C 1
ATOM 867 O O . VAL A 1 118 ? 1.478 -3.803 -22.765 1.00 93.88 118 VAL A O 1
ATOM 870 N N . PRO A 1 119 ? 3.043 -4.599 -21.363 1.00 93.56 119 PRO A N 1
ATOM 871 C CA . PRO A 1 119 ? 3.689 -5.429 -22.372 1.00 93.56 119 PRO A CA 1
ATOM 872 C C . PRO A 1 119 ? 2.873 -6.702 -22.621 1.00 93.56 119 PRO A C 1
ATOM 874 O O . PRO A 1 119 ? 2.416 -7.354 -21.683 1.00 93.56 119 PRO A O 1
ATOM 877 N N . THR A 1 120 ? 2.689 -7.057 -23.887 1.00 94.12 120 THR A N 1
ATOM 878 C CA . THR A 1 120 ? 1.977 -8.263 -24.315 1.00 94.12 120 THR A CA 1
ATOM 879 C C . THR A 1 120 ? 2.553 -8.769 -25.635 1.00 94.12 120 THR A C 1
ATOM 881 O O . THR A 1 120 ? 3.141 -7.997 -26.385 1.00 94.12 120 THR A O 1
ATOM 884 N N . ASP A 1 121 ? 2.416 -10.059 -25.923 1.00 93.50 121 ASP A N 1
ATOM 885 C CA . ASP A 1 121 ? 2.962 -10.646 -27.153 1.00 93.50 121 ASP A CA 1
ATOM 886 C C . ASP A 1 121 ? 2.070 -10.370 -28.372 1.00 93.50 121 ASP A C 1
ATOM 888 O O . ASP A 1 121 ? 2.553 -10.368 -29.501 1.00 93.50 121 ASP A O 1
ATOM 892 N N . ALA A 1 122 ? 0.781 -10.097 -28.146 1.00 94.06 122 ALA A N 1
ATOM 893 C CA . ALA A 1 122 ? -0.200 -9.785 -29.177 1.00 94.06 122 ALA A CA 1
ATOM 894 C C . ALA A 1 122 ? -1.302 -8.875 -28.626 1.00 94.06 122 ALA A C 1
ATOM 896 O O . ALA A 1 122 ? -1.625 -8.925 -27.436 1.00 94.06 122 ALA A O 1
ATOM 897 N N . LEU A 1 123 ? -1.911 -8.056 -29.486 1.00 95.25 123 LEU A N 1
ATOM 898 C CA . LEU A 1 123 ? -3.027 -7.217 -29.057 1.00 95.25 123 LEU A CA 1
ATOM 899 C C . LEU A 1 123 ? -4.240 -8.091 -28.686 1.00 95.25 123 LEU A C 1
ATOM 901 O O . LEU A 1 12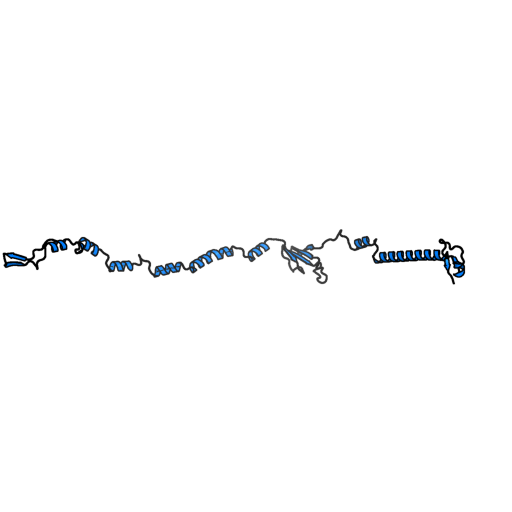3 ? -4.591 -9.003 -29.440 1.00 95.25 123 LEU A O 1
ATOM 905 N N . PRO A 1 124 ? -4.904 -7.839 -27.542 1.00 94.38 124 PRO A N 1
ATOM 906 C CA . PRO A 1 124 ? -6.121 -8.559 -27.191 1.00 94.38 124 PRO A CA 1
ATOM 907 C C . PRO A 1 124 ? -7.263 -8.238 -28.168 1.00 94.38 124 PRO A C 1
ATOM 909 O O . PRO A 1 124 ? -7.217 -7.263 -28.918 1.00 94.38 124 PRO A O 1
ATOM 912 N N . LEU A 1 125 ? -8.331 -9.043 -28.128 1.00 93.62 125 LEU A N 1
ATOM 913 C CA . LEU A 1 125 ? -9.505 -8.854 -28.993 1.00 93.62 125 LEU A CA 1
ATOM 914 C C . LEU A 1 125 ? -10.131 -7.457 -28.835 1.00 93.62 125 LEU A C 1
ATOM 916 O O . LEU A 1 125 ? -10.609 -6.877 -29.805 1.00 93.62 125 LEU A O 1
ATOM 920 N N . GLN A 1 126 ? -10.120 -6.930 -27.609 1.00 94.06 126 GLN A N 1
ATOM 921 C CA . GLN A 1 126 ? -10.528 -5.571 -27.272 1.00 94.06 126 GLN A CA 1
ATOM 922 C C . GLN A 1 126 ? -9.548 -5.005 -26.248 1.00 94.06 126 GLN A C 1
ATOM 924 O O . GLN A 1 126 ? -9.105 -5.719 -25.343 1.00 94.06 126 GLN A O 1
ATOM 929 N N . GLY A 1 127 ? -9.214 -3.726 -26.387 1.00 89.88 127 GLY A N 1
ATOM 930 C CA . GLY A 1 127 ? -8.421 -3.020 -25.391 1.00 89.88 127 GLY A CA 1
ATOM 931 C C . GLY A 1 127 ? -9.281 -2.356 -24.323 1.00 89.88 127 GLY A C 1
ATOM 932 O O . GLY A 1 127 ? -10.494 -2.196 -24.455 1.00 89.88 127 GLY A O 1
ATOM 933 N N . VAL A 1 128 ? -8.622 -1.968 -23.239 1.00 90.06 128 VAL A N 1
ATOM 934 C CA . VAL A 1 128 ? -9.230 -1.224 -22.133 1.00 90.06 128 VAL A CA 1
ATOM 935 C C . VAL A 1 128 ? -8.847 0.252 -22.258 1.00 90.06 128 VAL A C 1
ATOM 937 O O . VAL A 1 128 ? -7.739 0.566 -22.697 1.00 90.06 128 VAL A O 1
ATOM 940 N N . ALA A 1 129 ? -9.755 1.153 -21.870 1.00 85.75 129 ALA A N 1
ATOM 941 C CA . ALA A 1 129 ? -9.469 2.586 -21.790 1.00 85.75 129 ALA A CA 1
ATOM 942 C C . ALA A 1 129 ? -8.254 2.866 -20.884 1.00 85.75 129 ALA A C 1
ATOM 944 O O . ALA A 1 129 ? -8.001 2.131 -19.929 1.00 85.75 129 ALA A O 1
ATOM 945 N N . ASP A 1 130 ? -7.498 3.918 -21.209 1.00 87.06 130 ASP A N 1
ATOM 946 C CA . ASP A 1 130 ? -6.294 4.352 -20.481 1.00 87.06 130 ASP A CA 1
ATOM 947 C C . ASP A 1 130 ? -5.176 3.304 -20.388 1.00 87.06 130 ASP A C 1
ATOM 949 O O . ASP A 1 130 ? -4.339 3.350 -19.485 1.00 87.06 130 ASP A O 1
ATOM 953 N N . VAL A 1 131 ? -5.122 2.362 -21.335 1.00 91.25 131 VAL A N 1
ATOM 954 C CA . VAL A 1 131 ? -4.032 1.386 -21.444 1.00 91.25 131 VAL A CA 1
ATOM 955 C C . VAL A 1 131 ? -3.255 1.579 -22.743 1.00 91.25 131 VAL A C 1
ATOM 957 O O . VAL A 1 131 ? -3.834 1.565 -23.829 1.00 91.25 131 VAL A O 1
ATOM 960 N N . ILE A 1 132 ? -1.931 1.697 -22.627 1.00 95.06 132 ILE A N 1
ATOM 961 C CA . ILE A 1 132 ? -0.990 1.575 -23.743 1.00 95.06 132 ILE A CA 1
ATOM 962 C C . ILE A 1 132 ? -0.437 0.148 -23.740 1.00 95.06 132 ILE A C 1
ATOM 964 O O . ILE A 1 132 ? 0.225 -0.276 -22.790 1.00 95.06 132 ILE A O 1
ATOM 968 N N . TYR A 1 133 ? -0.701 -0.592 -24.809 1.00 96.44 133 TYR A N 1
ATOM 969 C CA . TYR A 1 133 ? -0.207 -1.946 -25.028 1.00 96.44 133 TYR A CA 1
ATOM 970 C C . TYR A 1 133 ? 1.114 -1.902 -25.791 1.00 96.44 133 TYR A C 1
ATOM 972 O O . TYR A 1 133 ? 1.204 -1.239 -26.823 1.00 96.44 133 TYR A O 1
ATOM 980 N N . LEU A 1 134 ? 2.131 -2.605 -25.288 1.00 96.38 134 LEU A N 1
ATOM 981 C CA . LEU A 1 134 ? 3.427 -2.761 -25.950 1.00 96.38 134 LEU A CA 1
ATOM 982 C C . LEU A 1 134 ? 3.528 -4.160 -26.540 1.00 96.38 134 LEU A C 1
ATOM 984 O O . LEU A 1 134 ? 3.660 -5.122 -25.787 1.00 96.38 134 LEU A O 1
ATOM 988 N N . VAL A 1 135 ? 3.544 -4.251 -27.863 1.00 96.50 135 VAL A N 1
ATOM 989 C CA . VAL A 1 135 ? 3.689 -5.506 -28.618 1.00 96.50 135 VAL A CA 1
ATOM 990 C C . VAL A 1 135 ? 5.013 -5.537 -29.372 1.00 96.50 135 VAL A C 1
ATOM 992 O O . VAL A 1 135 ? 5.509 -4.470 -29.729 1.00 96.50 135 VAL A O 1
ATOM 995 N N . PRO A 1 136 ? 5.642 -6.704 -29.603 1.00 96.25 136 PRO A N 1
ATOM 996 C CA . PRO A 1 136 ? 6.815 -6.807 -30.470 1.00 96.25 136 PRO A CA 1
ATOM 997 C C . PRO A 1 136 ? 6.595 -6.134 -31.830 1.00 96.25 136 PRO A C 1
ATOM 999 O O . PRO A 1 136 ? 5.487 -6.126 -32.369 1.00 96.25 136 PRO A O 1
ATOM 1002 N N . LYS A 1 137 ? 7.645 -5.559 -32.417 1.00 94.06 137 LYS A N 1
ATOM 1003 C CA . LYS A 1 137 ? 7.526 -4.992 -33.762 1.00 94.06 137 LYS A CA 1
ATOM 1004 C C . LYS A 1 137 ? 7.297 -6.117 -34.769 1.00 94.06 137 LYS A C 1
ATOM 1006 O O . LYS A 1 137 ? 8.098 -7.043 -34.842 1.00 94.06 137 LYS A O 1
ATOM 1011 N N . GLY A 1 138 ? 6.210 -6.031 -35.536 1.00 92.06 138 GLY A N 1
ATOM 1012 C CA . GLY A 1 138 ? 5.786 -7.113 -36.429 1.00 92.06 138 GLY A CA 1
ATOM 1013 C C . GLY A 1 138 ? 5.107 -8.287 -35.712 1.00 92.06 138 GLY A C 1
ATOM 1014 O O . GLY A 1 138 ? 5.112 -9.389 -36.245 1.00 92.06 138 GLY A O 1
ATOM 1015 N N . TRP A 1 139 ? 4.530 -8.072 -34.520 1.00 93.19 139 TRP A N 1
ATOM 1016 C CA . TRP A 1 139 ? 3.839 -9.100 -33.718 1.00 93.19 139 TRP A CA 1
ATOM 1017 C C . TRP A 1 139 ? 2.759 -9.900 -34.468 1.00 93.19 139 TRP A C 1
ATOM 1019 O O . TRP A 1 139 ? 2.459 -11.024 -34.080 1.00 93.19 139 TRP A O 1
ATOM 1029 N N . GLU A 1 140 ? 2.185 -9.343 -35.537 1.00 92.31 140 GLU A N 1
ATOM 1030 C CA . GLU A 1 140 ? 1.219 -10.018 -36.418 1.00 92.31 140 GLU A CA 1
ATOM 1031 C C . GLU A 1 140 ? 1.820 -11.262 -37.101 1.00 92.31 140 GLU A C 1
ATOM 1033 O O . GLU A 1 140 ? 1.091 -12.186 -37.458 1.00 92.31 140 GLU A O 1
ATOM 1038 N N . HIS A 1 141 ? 3.151 -11.304 -37.216 1.00 91.81 141 HIS A N 1
ATOM 1039 C CA . HIS A 1 141 ? 3.950 -12.419 -37.717 1.00 91.81 141 HIS A CA 1
ATOM 1040 C C . HIS A 1 141 ? 5.007 -12.812 -36.672 1.00 91.81 141 HIS A C 1
ATOM 1042 O O . HIS A 1 141 ? 6.180 -12.440 -36.817 1.00 91.81 141 HIS A O 1
ATOM 1048 N N . PRO A 1 142 ? 4.620 -13.542 -35.605 1.00 86.81 142 PRO A N 1
ATOM 1049 C CA . PRO A 1 142 ? 5.487 -13.856 -34.467 1.00 86.81 142 PRO A CA 1
ATOM 1050 C C . PRO A 1 142 ? 6.818 -14.512 -34.856 1.00 86.81 142 PRO A C 1
ATOM 1052 O O . PRO A 1 142 ? 7.830 -14.295 -34.196 1.00 86.81 142 PRO A O 1
ATOM 1055 N N . GLU A 1 143 ? 6.836 -15.276 -35.948 1.00 89.06 143 GLU A N 1
ATOM 1056 C CA . GLU A 1 143 ? 8.019 -15.924 -36.522 1.00 89.06 143 GLU A CA 1
ATOM 1057 C C . GLU A 1 143 ? 9.098 -14.946 -37.012 1.00 89.06 143 GLU A C 1
ATOM 1059 O O . GLU A 1 143 ? 10.260 -15.322 -37.153 1.00 89.06 143 GLU A O 1
ATOM 1064 N N . SER A 1 144 ? 8.712 -13.700 -37.276 1.00 90.38 144 SER A N 1
ATOM 1065 C CA . SER A 1 144 ? 9.569 -12.635 -37.807 1.00 90.38 144 SER A CA 1
ATOM 1066 C C . SER A 1 144 ? 9.569 -11.378 -36.936 1.00 90.38 144 SER A C 1
ATOM 1068 O O . SER A 1 144 ? 10.182 -10.373 -37.299 1.00 90.38 144 SER A O 1
ATOM 1070 N N . ALA A 1 145 ? 8.884 -11.429 -35.792 1.00 89.88 145 ALA A N 1
ATOM 1071 C CA . ALA A 1 145 ? 8.732 -10.292 -34.908 1.00 89.88 145 ALA A CA 1
ATOM 1072 C C . ALA A 1 145 ? 10.061 -9.941 -34.226 1.00 89.88 145 ALA A C 1
ATOM 1074 O O . ALA A 1 145 ? 10.756 -10.795 -33.671 1.00 89.88 145 ALA A O 1
ATOM 1075 N N . ASP A 1 146 ? 10.392 -8.654 -34.217 1.00 91.00 146 ASP A N 1
ATOM 1076 C CA . ASP A 1 146 ? 11.559 -8.147 -33.511 1.00 91.00 146 ASP A CA 1
ATOM 1077 C C . ASP A 1 146 ? 11.189 -7.886 -32.050 1.00 91.00 146 ASP A C 1
ATOM 1079 O O . ASP A 1 146 ? 10.537 -6.897 -31.703 1.00 91.00 146 ASP A O 1
ATOM 1083 N N . ALA A 1 147 ? 11.615 -8.791 -31.171 1.00 87.62 147 ALA A N 1
ATOM 1084 C CA . ALA A 1 147 ? 11.372 -8.680 -29.741 1.00 87.62 147 ALA A CA 1
ATOM 1085 C C . ALA A 1 147 ? 12.225 -7.596 -29.050 1.00 87.62 147 ALA A C 1
ATOM 1087 O O . ALA A 1 147 ? 11.986 -7.326 -27.872 1.00 87.62 147 ALA A O 1
ATOM 1088 N N . SER A 1 148 ? 13.189 -6.971 -29.732 1.00 88.88 148 SER A N 1
ATOM 1089 C CA . SER A 1 148 ? 13.993 -5.876 -29.172 1.00 88.88 148 SER A CA 1
ATOM 1090 C C . SER A 1 148 ? 13.307 -4.510 -29.290 1.00 88.88 148 SER A C 1
ATOM 1092 O O . SER A 1 148 ? 13.590 -3.606 -28.503 1.00 88.88 148 SER A O 1
ATOM 1094 N N . ILE A 1 149 ? 12.350 -4.376 -30.215 1.00 91.25 149 ILE A N 1
ATOM 1095 C CA . ILE A 1 149 ? 11.557 -3.163 -30.425 1.00 91.25 149 ILE A CA 1
ATOM 1096 C C . ILE A 1 149 ? 10.095 -3.460 -30.082 1.00 91.25 149 ILE A C 1
ATOM 1098 O O . ILE A 1 149 ? 9.558 -4.518 -30.406 1.00 91.25 149 ILE A O 1
ATOM 1102 N N . ARG A 1 150 ? 9.426 -2.527 -29.405 1.00 94.56 150 ARG A N 1
ATOM 1103 C CA . ARG A 1 150 ? 8.001 -2.619 -29.083 1.00 94.56 150 ARG A CA 1
ATOM 1104 C C . ARG A 1 150 ? 7.225 -1.525 -29.795 1.00 94.56 150 ARG A C 1
ATOM 1106 O O . ARG A 1 150 ? 7.592 -0.362 -29.713 1.00 94.56 150 ARG A O 1
ATOM 1113 N N . GLU A 1 151 ? 6.139 -1.881 -30.458 1.00 95.62 151 GLU A N 1
ATOM 1114 C CA . GLU A 1 151 ? 5.136 -0.936 -30.935 1.00 95.62 151 GLU A CA 1
ATOM 1115 C C . GLU A 1 151 ? 4.109 -0.664 -29.836 1.00 95.62 151 GLU A C 1
ATOM 1117 O O . GLU A 1 151 ? 3.772 -1.551 -29.053 1.00 95.62 151 GLU A O 1
ATOM 1122 N N . GLN A 1 152 ? 3.626 0.572 -29.773 1.00 96.31 152 GLN A N 1
ATOM 1123 C CA . GLN A 1 152 ? 2.698 1.044 -28.754 1.00 96.31 152 GLN A CA 1
ATOM 1124 C C . GLN A 1 152 ? 1.320 1.266 -29.373 1.00 96.31 152 GLN A C 1
ATOM 1126 O O . GLN A 1 152 ? 1.194 2.011 -30.348 1.00 96.31 152 GLN A O 1
ATOM 1131 N N . TYR A 1 153 ? 0.291 0.664 -28.783 1.00 96.75 153 TYR A N 1
ATOM 1132 C CA . TYR A 1 153 ? -1.094 0.771 -29.238 1.00 96.75 153 TYR A CA 1
ATOM 1133 C C . TYR A 1 153 ? -2.033 1.167 -28.104 1.00 96.75 153 TYR A C 1
ATOM 1135 O O . TYR A 1 153 ? -1.844 0.776 -26.955 1.00 96.75 153 TYR A O 1
ATOM 1143 N N . VAL A 1 154 ? -3.087 1.898 -28.447 1.00 95.94 154 VAL A N 1
ATOM 1144 C CA . VAL A 1 154 ? -4.218 2.208 -27.563 1.00 95.94 154 VAL A CA 1
ATOM 1145 C C . VAL A 1 154 ? -5.517 1.798 -28.239 1.00 95.94 154 VAL A C 1
ATOM 1147 O O . VAL A 1 154 ? -5.593 1.724 -29.467 1.00 95.94 154 VAL A O 1
ATOM 1150 N N . TRP A 1 155 ? -6.543 1.533 -27.441 1.00 95.12 155 TRP A N 1
ATOM 1151 C CA . TRP A 1 155 ? -7.873 1.202 -27.940 1.00 95.12 155 TRP A CA 1
ATOM 1152 C C . TRP A 1 155 ? -8.782 2.425 -27.859 1.00 95.12 155 TRP A C 1
ATOM 1154 O O . TRP A 1 155 ? -9.105 2.889 -26.766 1.00 95.12 155 TRP A O 1
ATOM 1164 N N . ILE A 1 156 ? -9.162 2.962 -29.019 1.00 91.88 156 ILE A N 1
ATOM 1165 C CA . ILE A 1 156 ? -9.989 4.166 -29.158 1.00 91.88 156 ILE A CA 1
ATOM 1166 C C . ILE A 1 156 ? -11.099 3.856 -30.161 1.00 91.88 156 ILE A C 1
ATOM 1168 O O . ILE A 1 156 ? -10.819 3.338 -31.237 1.00 91.88 156 ILE A O 1
ATOM 1172 N N . GLU A 1 157 ? -12.351 4.169 -29.811 1.00 92.00 157 GLU A N 1
ATOM 1173 C CA . GLU A 1 157 ? -13.515 4.006 -30.705 1.00 92.00 157 GLU A CA 1
ATOM 1174 C C . GLU A 1 157 ? -13.598 2.610 -31.357 1.00 92.00 157 GLU A C 1
ATOM 1176 O O . GLU A 1 157 ? -13.771 2.472 -32.567 1.00 92.00 157 GLU A O 1
ATOM 1181 N N . GLU A 1 158 ? -13.436 1.564 -30.538 1.00 91.88 158 GLU A N 1
ATOM 1182 C CA . GLU A 1 158 ? -13.473 0.152 -30.960 1.00 91.88 158 GLU A CA 1
ATOM 1183 C C . GLU A 1 158 ? -12.388 -0.250 -31.977 1.00 91.88 158 GLU A C 1
ATOM 1185 O O . GLU A 1 158 ? -12.530 -1.238 -32.700 1.00 91.88 158 GLU A O 1
ATOM 1190 N N . LYS A 1 159 ? -11.289 0.510 -32.044 1.00 94.25 159 LYS A N 1
ATOM 1191 C CA . LYS A 1 159 ? -10.169 0.246 -32.950 1.00 94.25 159 LYS A CA 1
ATOM 1192 C C . LYS A 1 159 ? -8.828 0.367 -32.240 1.00 94.25 159 LYS A C 1
ATOM 1194 O O . LYS A 1 159 ? -8.624 1.214 -31.369 1.00 94.25 159 LYS A O 1
ATOM 1199 N N . TRP A 1 160 ? -7.882 -0.462 -32.669 1.00 96.31 160 TRP A N 1
ATOM 1200 C CA . TRP A 1 160 ? -6.480 -0.322 -32.294 1.00 96.31 160 TRP A CA 1
ATOM 1201 C C . TRP A 1 160 ? -5.854 0.850 -33.046 1.00 96.31 160 TRP A C 1
ATOM 1203 O O . TRP A 1 160 ? -5.856 0.887 -34.275 1.00 96.31 160 TRP A O 1
ATOM 1213 N N . VAL A 1 161 ? -5.295 1.798 -32.301 1.00 96.12 161 VAL A N 1
ATOM 1214 C CA . VAL A 1 161 ? -4.559 2.945 -32.834 1.00 96.12 161 VAL A CA 1
ATOM 1215 C C . VAL A 1 161 ? -3.106 2.823 -32.398 1.00 96.12 161 VAL A C 1
ATOM 1217 O O . VAL A 1 161 ? -2.817 2.801 -31.201 1.00 96.12 161 VAL A O 1
ATOM 1220 N N . LYS A 1 162 ? -2.182 2.753 -33.362 1.00 95.50 162 LYS A N 1
ATOM 1221 C CA . LYS A 1 162 ? -0.743 2.821 -33.084 1.00 95.50 162 LYS A CA 1
ATOM 1222 C C . LYS A 1 162 ? -0.386 4.246 -32.665 1.00 95.50 162 LYS A C 1
ATOM 1224 O O . LYS A 1 162 ? -0.652 5.189 -33.404 1.00 95.50 162 LYS A O 1
ATOM 1229 N N . VAL A 1 163 ? 0.229 4.396 -31.497 1.00 93.81 163 VAL A N 1
ATOM 1230 C CA . VAL A 1 163 ? 0.614 5.699 -30.920 1.00 93.81 163 VAL A CA 1
ATOM 1231 C C . VAL A 1 163 ? 2.121 5.925 -30.894 1.00 93.81 163 VAL A C 1
ATOM 1233 O O . VAL A 1 163 ? 2.566 7.047 -30.678 1.00 93.81 163 VAL A O 1
ATOM 1236 N N . GLY A 1 164 ? 2.915 4.885 -31.150 1.00 92.44 164 GLY A N 1
ATOM 1237 C CA . GLY A 1 164 ? 4.365 5.004 -31.244 1.00 92.44 164 GLY A CA 1
ATOM 1238 C C . GLY A 1 164 ? 5.067 3.656 -31.294 1.00 92.44 164 GLY A C 1
ATOM 1239 O O . GLY A 1 164 ? 4.448 2.615 -31.524 1.00 92.44 164 GLY A O 1
ATOM 1240 N N . ASP A 1 165 ? 6.372 3.682 -31.058 1.00 92.62 165 ASP A N 1
ATOM 1241 C CA . ASP A 1 165 ? 7.209 2.511 -30.836 1.00 92.62 165 ASP A CA 1
ATOM 1242 C C . ASP A 1 165 ? 8.416 2.880 -29.955 1.00 92.62 165 ASP A C 1
ATOM 1244 O O . ASP A 1 165 ? 8.616 4.043 -29.607 1.00 92.62 165 ASP A O 1
ATOM 1248 N N . THR A 1 166 ? 9.180 1.883 -29.518 1.00 90.56 166 THR A N 1
ATOM 1249 C CA . THR A 1 166 ? 10.381 2.055 -28.690 1.00 90.56 166 THR A CA 1
ATOM 1250 C C . THR A 1 166 ? 11.659 2.095 -29.524 1.00 90.56 166 THR A C 1
ATOM 1252 O O . THR A 1 166 ? 12.734 1.810 -28.993 1.00 90.56 166 THR A O 1
ATOM 1255 N N . SER A 1 167 ? 11.574 2.365 -30.831 1.00 87.06 167 SER A N 1
ATOM 1256 C CA . SER A 1 167 ? 12.773 2.449 -31.657 1.00 87.06 167 SER A CA 1
ATOM 1257 C C . SER A 1 167 ? 13.625 3.647 -31.239 1.00 87.06 167 SER A C 1
ATOM 1259 O O . SER A 1 167 ? 13.130 4.729 -30.924 1.00 87.06 167 SER A O 1
ATOM 1261 N N . VAL A 1 168 ? 14.938 3.438 -31.215 1.00 83.50 168 VAL A N 1
ATOM 1262 C CA . VAL A 1 168 ? 15.911 4.501 -30.972 1.00 83.50 168 VAL A CA 1
ATOM 1263 C C . VAL A 1 168 ? 16.537 4.860 -32.308 1.00 83.50 168 VAL A C 1
ATOM 1265 O O . VAL A 1 168 ? 17.111 4.007 -32.985 1.00 83.50 168 VAL A O 1
ATOM 1268 N N . SER A 1 169 ? 16.434 6.129 -32.694 1.00 81.06 169 SER A N 1
ATOM 1269 C CA . SER A 1 169 ? 17.132 6.623 -33.875 1.00 81.06 169 SER A CA 1
ATOM 1270 C C . SER A 1 169 ? 18.625 6.729 -33.586 1.00 81.06 169 SER A C 1
ATOM 1272 O O . SER A 1 169 ? 19.040 7.441 -32.674 1.00 81.06 169 SER A O 1
ATOM 1274 N N . LEU A 1 170 ? 19.433 6.054 -34.400 1.00 82.50 170 LEU A N 1
ATOM 1275 C CA . LEU A 1 170 ? 20.891 6.197 -34.402 1.00 82.50 170 LEU A CA 1
ATOM 1276 C C . LEU A 1 170 ? 21.364 7.229 -35.440 1.00 82.50 170 LEU A C 1
ATOM 1278 O O . LEU A 1 170 ? 22.546 7.282 -35.778 1.00 82.50 170 LEU A O 1
ATOM 1282 N N . ALA A 1 171 ? 20.456 8.054 -35.975 1.00 83.00 171 ALA A N 1
ATOM 1283 C CA . ALA A 1 171 ? 20.814 9.106 -36.917 1.00 83.00 171 ALA A CA 1
ATOM 1284 C C . ALA A 1 171 ? 21.826 10.079 -36.284 1.00 83.00 171 ALA A C 1
ATOM 1286 O O . ALA A 1 171 ? 21.610 10.590 -35.188 1.00 83.00 171 ALA A O 1
ATOM 1287 N N . GLY A 1 172 ? 22.937 10.327 -36.981 1.00 81.44 172 GLY A N 1
ATOM 1288 C CA . GLY A 1 172 ? 24.030 11.179 -36.498 1.00 81.44 172 GLY A CA 1
ATOM 1289 C C . GLY A 1 172 ? 25.084 10.462 -35.647 1.00 81.44 172 GLY A C 1
ATOM 1290 O O . GLY A 1 172 ? 26.138 11.044 -35.397 1.00 81.44 172 GLY A O 1
ATOM 1291 N N . TYR A 1 173 ? 24.858 9.206 -35.252 1.00 87.62 173 TYR A N 1
ATOM 1292 C CA . TYR A 1 173 ? 25.912 8.363 -34.685 1.00 87.62 173 TYR A CA 1
ATOM 1293 C C . TYR A 1 173 ? 26.766 7.740 -35.795 1.00 87.62 173 TYR A C 1
ATOM 1295 O O . TYR A 1 173 ? 26.313 7.552 -36.927 1.00 87.62 173 TYR A O 1
ATOM 1303 N N . ALA A 1 174 ? 28.021 7.428 -35.467 1.00 89.88 174 ALA A N 1
ATOM 1304 C CA . ALA A 1 174 ? 28.956 6.813 -36.399 1.00 89.88 174 ALA A CA 1
ATOM 1305 C C . ALA A 1 174 ? 28.445 5.433 -36.843 1.00 89.88 174 ALA A C 1
ATOM 1307 O O . ALA A 1 174 ? 28.229 4.546 -36.019 1.00 89.88 174 ALA A O 1
ATOM 1308 N N . GLN A 1 175 ? 28.259 5.269 -38.151 1.00 90.88 175 GLN A N 1
ATOM 1309 C CA . GLN A 1 175 ? 27.858 4.002 -38.758 1.00 90.88 175 GLN A CA 1
ATOM 1310 C C . GLN A 1 175 ? 29.087 3.165 -39.111 1.00 90.88 175 GLN A C 1
ATOM 1312 O O . GLN A 1 175 ? 30.162 3.718 -39.345 1.00 90.88 175 GLN A O 1
ATOM 1317 N N . GLU A 1 176 ? 28.924 1.844 -39.187 1.00 90.94 176 GLU A N 1
ATOM 1318 C CA . GLU A 1 176 ? 30.019 0.910 -39.480 1.00 90.94 176 GLU A CA 1
ATOM 1319 C C . GLU A 1 176 ? 30.767 1.278 -40.767 1.00 90.94 176 GLU A C 1
ATOM 1321 O O . GLU A 1 176 ? 31.993 1.335 -40.764 1.00 90.94 176 GLU A O 1
ATOM 1326 N N . GLU A 1 177 ? 30.045 1.633 -41.831 1.00 90.44 177 GLU A N 1
ATOM 1327 C CA . GLU A 1 177 ? 30.637 2.066 -43.101 1.00 90.44 177 GLU A CA 1
ATOM 1328 C C . GLU A 1 177 ? 31.478 3.341 -42.950 1.00 90.44 177 GLU A C 1
ATOM 1330 O O . GLU A 1 177 ? 32.594 3.422 -43.462 1.00 90.44 177 GLU A O 1
ATOM 1335 N N . TRP A 1 178 ? 30.984 4.327 -42.195 1.00 92.56 178 TRP A N 1
ATOM 1336 C CA . TRP A 1 178 ? 31.737 5.549 -41.927 1.00 92.56 178 TRP A CA 1
ATOM 1337 C C . TRP A 1 178 ? 32.998 5.252 -41.112 1.00 92.56 178 TRP A C 1
ATOM 1339 O O . TRP A 1 178 ? 34.072 5.745 -41.452 1.00 92.56 178 TRP A O 1
ATOM 1349 N N . VAL A 1 179 ? 32.891 4.418 -40.071 1.00 92.62 179 VAL A N 1
ATOM 1350 C CA . VAL A 1 179 ? 34.039 4.003 -39.249 1.00 92.62 179 VAL A CA 1
ATOM 1351 C C . VAL A 1 179 ? 35.060 3.261 -40.110 1.00 92.62 179 VAL A C 1
ATOM 1353 O O . VAL A 1 179 ? 36.248 3.572 -40.056 1.00 92.62 179 VAL A O 1
ATOM 1356 N N . ALA A 1 180 ? 34.606 2.334 -40.952 1.00 90.44 180 ALA A N 1
ATOM 1357 C CA . ALA A 1 180 ? 35.455 1.605 -41.883 1.00 90.44 180 ALA A CA 1
ATOM 1358 C C . ALA A 1 180 ? 36.161 2.550 -42.867 1.00 90.44 180 ALA A C 1
ATOM 1360 O O . ALA A 1 180 ? 37.361 2.405 -43.093 1.00 90.44 180 ALA A O 1
ATOM 1361 N N . ALA A 1 181 ? 35.465 3.565 -43.388 1.00 91.38 181 ALA A N 1
ATOM 1362 C CA . ALA A 1 181 ? 36.056 4.579 -44.257 1.00 91.38 181 ALA A CA 1
ATOM 1363 C C . ALA A 1 181 ? 37.117 5.429 -43.537 1.00 91.38 181 ALA A C 1
ATOM 1365 O O . ALA A 1 181 ? 38.181 5.675 -44.103 1.00 91.38 181 ALA A O 1
ATOM 1366 N N . GLN A 1 182 ? 36.876 5.834 -42.283 1.00 91.81 182 GLN A N 1
ATOM 1367 C CA . GLN A 1 182 ? 37.893 6.538 -41.487 1.00 91.81 182 GLN A CA 1
ATOM 1368 C C . GLN A 1 182 ? 39.128 5.661 -41.239 1.00 91.81 182 GLN A C 1
ATOM 1370 O O . GLN A 1 182 ? 40.254 6.154 -41.247 1.00 91.81 182 GLN A O 1
ATOM 1375 N N . LEU A 1 183 ? 38.931 4.355 -41.046 1.00 90.56 183 LEU A N 1
ATOM 1376 C CA . LEU A 1 183 ? 40.012 3.402 -40.806 1.00 90.56 183 LEU A CA 1
ATOM 1377 C C . LEU A 1 183 ? 40.744 2.966 -42.086 1.00 90.56 183 LEU A C 1
ATOM 1379 O O . LEU A 1 183 ? 41.879 2.504 -41.994 1.00 90.56 183 LEU A O 1
ATOM 1383 N N . ALA A 1 184 ? 40.156 3.153 -43.271 1.00 88.88 184 ALA A N 1
ATOM 1384 C CA . ALA A 1 184 ? 40.719 2.699 -44.546 1.00 88.88 184 ALA A CA 1
ATOM 1385 C C . ALA A 1 184 ? 42.074 3.342 -44.898 1.00 88.88 184 ALA A C 1
ATOM 1387 O O . ALA A 1 184 ? 42.866 2.749 -45.629 1.00 88.88 184 ALA A O 1
ATOM 1388 N N . GLY A 1 185 ? 42.356 4.542 -44.377 1.00 85.94 185 GLY A N 1
ATOM 1389 C CA . GLY A 1 185 ? 43.639 5.229 -44.567 1.00 85.94 185 GLY A CA 1
ATOM 1390 C C . GLY A 1 185 ? 44.779 4.703 -43.689 1.00 85.94 185 GLY A C 1
ATOM 1391 O O . GLY A 1 185 ? 45.929 5.103 -43.873 1.00 85.94 185 GLY A O 1
ATOM 1392 N N . TYR A 1 186 ? 44.484 3.822 -42.734 1.00 91.38 186 TYR A N 1
ATOM 1393 C CA . TYR A 1 186 ? 45.470 3.267 -41.818 1.00 91.38 186 TYR A CA 1
ATOM 1394 C C . TYR A 1 186 ? 45.905 1.877 -42.275 1.00 91.38 186 TYR A C 1
ATOM 1396 O O . TYR A 1 186 ? 45.100 1.068 -42.735 1.00 91.38 186 TYR A O 1
ATOM 1404 N N . TYR A 1 187 ? 47.196 1.572 -42.119 1.00 86.25 187 TYR A N 1
ATOM 1405 C CA . TYR A 1 187 ? 47.687 0.228 -42.390 1.00 86.25 187 TYR A CA 1
ATOM 1406 C C . TYR A 1 187 ? 47.026 -0.774 -41.452 1.00 86.25 187 TYR A C 1
ATOM 1408 O O . TYR A 1 187 ? 47.071 -0.637 -40.227 1.00 86.25 187 TYR A O 1
ATOM 1416 N N . THR A 1 188 ? 46.500 -1.848 -42.034 1.00 90.56 188 THR A N 1
ATOM 1417 C CA . THR A 1 188 ? 46.235 -3.051 -41.254 1.00 90.56 188 THR A CA 1
ATOM 1418 C C . THR A 1 188 ? 47.549 -3.564 -40.679 1.00 90.56 188 THR A C 1
ATOM 1420 O O . THR A 1 188 ? 48.626 -3.375 -41.257 1.00 90.56 188 THR A O 1
ATOM 1423 N N . LYS A 1 189 ? 47.466 -4.275 -39.554 1.00 91.44 189 LYS A N 1
ATOM 1424 C CA . LYS A 1 189 ? 48.647 -4.861 -38.920 1.00 91.44 189 LYS A CA 1
ATOM 1425 C C . LYS A 1 189 ? 49.483 -5.684 -39.915 1.00 91.44 189 LYS A C 1
ATOM 1427 O O . LYS A 1 189 ? 50.697 -5.539 -39.958 1.00 91.44 189 LYS A O 1
ATOM 1432 N N . ALA A 1 190 ? 48.826 -6.483 -40.756 1.00 93.38 190 ALA A N 1
ATOM 1433 C CA . ALA A 1 190 ? 49.495 -7.315 -41.753 1.00 93.38 190 ALA A CA 1
ATOM 1434 C C . ALA A 1 190 ? 50.263 -6.491 -42.802 1.00 93.38 190 ALA A C 1
ATOM 1436 O O . ALA A 1 190 ? 51.383 -6.846 -43.165 1.00 93.38 190 ALA A O 1
ATOM 1437 N N . GLN A 1 191 ? 49.693 -5.377 -43.271 1.00 93.44 191 GLN A N 1
ATOM 1438 C CA . GLN A 1 191 ? 50.370 -4.491 -44.221 1.00 93.44 191 GLN A CA 1
ATOM 1439 C C . GLN A 1 191 ? 51.566 -3.784 -43.575 1.00 93.44 191 GLN A C 1
ATOM 1441 O O . GLN A 1 191 ? 52.636 -3.733 -44.179 1.00 93.44 191 GLN A O 1
ATOM 1446 N N . ALA A 1 192 ? 51.410 -3.289 -42.343 1.00 92.62 192 ALA A N 1
ATOM 1447 C CA . ALA A 1 192 ? 52.509 -2.682 -41.596 1.00 92.62 192 ALA A CA 1
ATOM 1448 C C . ALA A 1 192 ? 53.664 -3.680 -41.389 1.00 92.62 192 ALA A C 1
ATOM 1450 O O . ALA A 1 192 ? 54.824 -3.349 -41.642 1.00 92.62 192 ALA A O 1
ATOM 1451 N N . ASP A 1 193 ? 53.343 -4.924 -41.018 1.00 95.75 193 ASP A N 1
ATOM 1452 C CA . ASP A 1 193 ? 54.323 -6.000 -40.851 1.00 95.75 193 ASP A CA 1
ATOM 1453 C C . ASP A 1 193 ? 55.043 -6.327 -42.181 1.00 95.75 193 ASP A C 1
ATOM 1455 O O . ASP A 1 193 ? 56.263 -6.513 -42.205 1.00 95.75 193 ASP A O 1
ATOM 1459 N N . ALA A 1 194 ? 54.322 -6.352 -43.309 1.00 95.19 194 ALA A N 1
ATOM 1460 C CA . ALA A 1 194 ? 54.892 -6.632 -44.630 1.00 95.19 194 ALA A CA 1
ATOM 1461 C C . ALA A 1 194 ? 55.839 -5.523 -45.121 1.00 95.19 194 ALA A C 1
ATOM 1463 O O . ALA A 1 194 ? 56.922 -5.816 -45.642 1.00 95.19 194 ALA A O 1
ATOM 1464 N N . VAL A 1 195 ? 55.466 -4.254 -44.921 1.00 94.94 195 VAL A N 1
ATOM 1465 C CA . VAL A 1 195 ? 56.323 -3.101 -45.242 1.00 94.94 195 VAL A CA 1
ATOM 1466 C C . VAL A 1 195 ? 57.593 -3.136 -44.395 1.00 94.94 195 VAL A C 1
ATOM 1468 O O . VAL A 1 195 ? 58.690 -3.004 -44.938 1.00 94.94 195 VAL A O 1
ATOM 1471 N N . ALA A 1 196 ? 57.473 -3.394 -43.089 1.00 95.12 196 ALA A N 1
ATOM 1472 C CA . ALA A 1 196 ? 58.624 -3.517 -42.197 1.00 95.12 196 ALA A CA 1
ATOM 1473 C C . ALA A 1 196 ? 59.560 -4.668 -42.612 1.00 95.12 196 ALA A C 1
ATOM 1475 O O . ALA A 1 196 ? 60.782 -4.507 -42.614 1.00 95.12 196 ALA A O 1
ATOM 1476 N N . SER A 1 197 ? 59.001 -5.814 -43.012 1.00 95.88 197 SER A N 1
ATOM 1477 C CA . SER A 1 197 ? 59.782 -6.960 -43.492 1.00 95.88 197 SER A CA 1
ATOM 1478 C C . SER A 1 197 ? 60.519 -6.649 -44.800 1.00 95.88 197 SER A C 1
ATOM 1480 O O . SER A 1 197 ? 61.715 -6.915 -44.919 1.00 95.88 197 SER A O 1
ATOM 1482 N N . THR A 1 198 ? 59.840 -5.997 -45.748 1.00 96.56 198 THR A N 1
ATOM 1483 C CA . THR A 1 198 ? 60.431 -5.576 -47.030 1.00 96.56 198 THR A CA 1
ATOM 1484 C C . THR A 1 198 ? 61.565 -4.576 -46.817 1.00 96.56 198 THR A C 1
ATOM 1486 O O . THR A 1 198 ? 62.652 -4.755 -47.362 1.00 96.56 198 THR A O 1
ATOM 1489 N N . ALA A 1 199 ? 61.350 -3.564 -45.972 1.00 95.69 199 ALA A N 1
ATOM 1490 C CA . ALA A 1 199 ? 62.374 -2.581 -45.629 1.00 95.69 199 ALA A CA 1
ATOM 1491 C C . ALA A 1 199 ? 63.597 -3.241 -44.973 1.00 95.69 199 ALA A C 1
ATOM 1493 O O . ALA A 1 199 ? 64.736 -2.943 -45.334 1.00 95.69 199 ALA A O 1
ATOM 1494 N N . LYS A 1 200 ? 63.373 -4.196 -44.058 1.00 96.75 200 LYS A N 1
ATOM 1495 C CA . LYS A 1 200 ? 64.450 -4.975 -43.436 1.00 96.75 200 LYS A CA 1
ATOM 1496 C C . LYS A 1 200 ? 65.240 -5.776 -44.473 1.00 96.75 200 LYS A C 1
ATOM 1498 O O . LYS A 1 200 ? 66.467 -5.779 -44.423 1.00 96.75 200 LYS A O 1
ATOM 1503 N N . ALA A 1 201 ? 64.561 -6.443 -45.406 1.00 95.38 201 ALA A N 1
ATOM 1504 C CA . ALA A 1 201 ? 65.214 -7.214 -46.461 1.00 95.38 201 ALA A CA 1
ATOM 1505 C C . ALA A 1 201 ? 66.044 -6.321 -47.399 1.00 95.38 201 ALA A C 1
ATOM 1507 O O . ALA A 1 201 ? 67.186 -6.664 -47.704 1.00 95.38 201 ALA A O 1
ATOM 1508 N N . GLY A 1 202 ? 65.509 -5.160 -47.792 1.00 96.12 202 GLY A N 1
ATOM 1509 C CA . GLY A 1 202 ? 66.224 -4.167 -48.598 1.00 96.12 202 GLY A CA 1
ATOM 1510 C C . GLY A 1 202 ? 67.500 -3.676 -47.917 1.00 96.12 202 GLY A C 1
ATOM 1511 O O . GLY A 1 202 ? 68.576 -3.763 -48.500 1.00 96.12 202 GLY A O 1
ATOM 1512 N N . ALA A 1 203 ? 67.412 -3.279 -46.644 1.00 95.75 203 ALA A N 1
ATOM 1513 C CA . ALA A 1 203 ? 68.574 -2.835 -45.873 1.00 95.75 203 ALA A CA 1
ATOM 1514 C C . ALA A 1 203 ? 69.658 -3.925 -45.749 1.00 95.75 203 ALA A C 1
ATOM 1516 O O . ALA A 1 203 ? 70.850 -3.638 -45.850 1.00 95.75 203 ALA A O 1
ATOM 1517 N N . VAL A 1 204 ? 69.260 -5.191 -45.566 1.00 96.19 204 VAL A N 1
ATOM 1518 C CA . VAL A 1 204 ? 70.201 -6.325 -45.540 1.00 96.19 204 VAL A CA 1
ATOM 1519 C C . VAL A 1 204 ? 70.868 -6.524 -46.903 1.00 96.19 204 VAL A C 1
ATOM 1521 O O . VAL A 1 204 ? 72.075 -6.764 -46.962 1.00 96.19 204 VAL A O 1
ATOM 1524 N N . ALA A 1 205 ? 70.112 -6.410 -47.995 1.00 95.50 205 ALA A N 1
ATOM 1525 C CA . ALA A 1 205 ? 70.645 -6.544 -49.347 1.00 95.50 205 ALA A CA 1
ATOM 1526 C C . ALA A 1 205 ? 71.631 -5.415 -49.691 1.00 95.50 205 ALA A C 1
ATOM 1528 O O . ALA A 1 205 ? 72.712 -5.693 -50.210 1.00 95.50 205 ALA A O 1
ATOM 1529 N N . GLU A 1 206 ? 71.307 -4.167 -49.348 1.00 96.00 206 GLU A N 1
ATOM 1530 C CA . GLU A 1 206 ? 72.201 -3.015 -49.515 1.00 96.00 206 GLU A CA 1
ATOM 1531 C C . GLU A 1 206 ? 73.495 -3.183 -48.712 1.00 96.00 206 GLU A C 1
ATOM 1533 O O . GLU A 1 206 ? 74.589 -3.007 -49.252 1.00 96.00 206 GLU A O 1
ATOM 1538 N N . ALA A 1 207 ? 73.389 -3.596 -47.444 1.00 94.69 207 ALA A N 1
ATOM 1539 C CA . ALA A 1 207 ? 74.551 -3.868 -46.604 1.00 94.69 207 ALA A CA 1
ATOM 1540 C C . ALA A 1 207 ? 75.438 -4.974 -47.198 1.00 94.69 207 ALA A C 1
ATOM 1542 O O . ALA A 1 207 ? 76.666 -4.849 -47.206 1.00 94.69 207 ALA A O 1
ATOM 1543 N N . LYS A 1 208 ? 74.827 -6.034 -47.744 1.00 95.12 208 LYS A N 1
ATOM 1544 C CA . LYS A 1 208 ? 75.554 -7.102 -48.433 1.00 95.12 208 LYS A CA 1
ATOM 1545 C C . LYS A 1 208 ? 76.255 -6.593 -49.693 1.00 95.12 208 LYS A C 1
ATOM 1547 O O . LYS A 1 208 ? 77.442 -6.854 -49.854 1.00 95.12 208 LYS A O 1
ATOM 1552 N N . ALA A 1 209 ? 75.562 -5.852 -50.554 1.00 95.06 209 ALA A N 1
ATOM 1553 C CA . ALA A 1 209 ? 76.146 -5.311 -51.779 1.00 95.06 209 ALA A CA 1
ATOM 1554 C C . ALA A 1 209 ? 77.319 -4.362 -51.480 1.00 95.06 209 ALA A C 1
ATOM 1556 O O . ALA A 1 209 ? 78.354 -4.419 -52.146 1.00 95.06 209 ALA A O 1
ATOM 1557 N N . TYR A 1 210 ? 77.190 -3.532 -50.441 1.00 92.62 210 TYR A N 1
ATOM 1558 C CA . TYR A 1 210 ? 78.277 -2.679 -49.970 1.00 92.62 210 TYR A CA 1
ATOM 1559 C C . TYR A 1 210 ? 79.487 -3.501 -49.504 1.00 92.62 210 TYR A C 1
ATOM 1561 O O . TYR A 1 210 ? 80.616 -3.209 -49.902 1.00 92.62 210 TYR A O 1
ATOM 1569 N N . ALA A 1 211 ? 79.262 -4.545 -48.699 1.00 89.44 211 ALA A N 1
ATOM 1570 C CA . ALA A 1 211 ? 80.324 -5.439 -48.249 1.00 89.44 211 ALA A CA 1
ATOM 1571 C C . ALA A 1 211 ? 81.011 -6.144 -49.431 1.00 89.44 211 ALA A C 1
ATOM 1573 O O . ALA A 1 211 ? 82.235 -6.091 -49.539 1.00 89.44 211 ALA A O 1
ATOM 1574 N N . ASP A 1 212 ? 80.242 -6.726 -50.354 1.00 90.12 212 ASP A N 1
ATOM 1575 C CA . ASP A 1 212 ? 80.764 -7.399 -51.549 1.00 90.12 212 ASP A CA 1
ATOM 1576 C C . ASP A 1 212 ? 81.601 -6.438 -52.414 1.00 90.12 212 ASP A C 1
ATOM 1578 O O . ASP A 1 212 ? 82.695 -6.787 -52.856 1.00 90.12 212 ASP A O 1
ATOM 1582 N N . GLY A 1 213 ? 81.144 -5.193 -52.599 1.00 89.94 213 GLY A N 1
ATOM 1583 C CA . GLY A 1 213 ? 81.889 -4.160 -53.323 1.00 89.94 213 GLY A CA 1
ATOM 1584 C C . GLY A 1 213 ? 83.209 -3.770 -52.648 1.00 89.94 213 GLY A C 1
ATOM 1585 O O . GLY A 1 213 ? 84.193 -3.493 -53.337 1.00 89.94 213 GLY A O 1
ATOM 1586 N N . LYS A 1 214 ? 83.264 -3.783 -51.309 1.00 86.25 214 LYS A N 1
ATOM 1587 C CA . LYS A 1 214 ? 84.514 -3.597 -50.555 1.00 86.25 214 LYS A CA 1
ATOM 1588 C C . LYS A 1 214 ? 85.450 -4.798 -50.695 1.00 86.25 214 LYS A C 1
ATOM 1590 O O . LYS A 1 214 ? 86.647 -4.591 -50.875 1.00 86.25 214 LYS A O 1
ATOM 1595 N N . PHE A 1 215 ? 84.926 -6.023 -50.680 1.00 82.75 215 PHE A N 1
ATOM 1596 C CA . PHE A 1 215 ? 85.720 -7.234 -50.916 1.00 82.75 215 PHE A CA 1
ATOM 1597 C C . PHE A 1 215 ? 86.272 -7.314 -52.342 1.00 82.75 215 PHE A C 1
ATOM 1599 O O . PHE A 1 215 ? 87.418 -7.710 -52.519 1.00 82.75 215 PHE A O 1
ATOM 1606 N N . ALA A 1 216 ? 85.519 -6.887 -53.357 1.00 84.94 216 ALA A N 1
ATOM 1607 C CA . ALA A 1 216 ? 85.987 -6.879 -54.746 1.00 84.94 216 ALA A CA 1
ATOM 1608 C C . ALA A 1 216 ? 87.191 -5.944 -54.978 1.00 84.94 216 ALA A C 1
ATOM 1610 O O . ALA A 1 216 ? 87.974 -6.155 -55.899 1.00 84.94 216 ALA A O 1
ATOM 1611 N N . GLN A 1 217 ? 87.351 -4.917 -54.138 1.00 85.88 217 GLN A N 1
ATOM 1612 C CA . GLN A 1 217 ? 88.506 -4.012 -54.158 1.00 85.88 217 GLN A CA 1
ATOM 1613 C C . GLN A 1 217 ? 89.713 -4.572 -53.388 1.00 85.88 217 GLN A C 1
ATOM 1615 O O . GLN A 1 217 ? 90.771 -3.942 -53.375 1.00 85.88 217 GLN A O 1
ATOM 1620 N N . ALA A 1 218 ? 89.577 -5.733 -52.738 1.00 87.38 218 ALA A N 1
ATOM 1621 C CA . ALA A 1 218 ? 90.670 -6.352 -52.011 1.00 87.38 218 ALA A CA 1
ATOM 1622 C C . ALA A 1 218 ? 91.748 -6.860 -52.975 1.00 87.38 218 ALA A C 1
ATOM 1624 O O . ALA A 1 218 ? 91.477 -7.528 -53.977 1.00 87.38 218 ALA A O 1
ATOM 1625 N N . LYS A 1 219 ? 93.007 -6.581 -52.650 1.00 86.25 219 LYS A N 1
ATOM 1626 C CA . LYS A 1 219 ? 94.142 -7.040 -53.445 1.00 86.25 219 LYS A CA 1
ATOM 1627 C C . LYS A 1 219 ? 94.379 -8.527 -53.189 1.00 86.25 219 LYS A C 1
ATOM 1629 O O . LYS A 1 219 ? 94.722 -8.908 -52.071 1.00 86.25 219 LYS A O 1
ATOM 1634 N N . SER A 1 220 ? 94.213 -9.345 -54.227 1.00 88.12 220 SER A N 1
ATOM 1635 C CA . SER A 1 220 ? 94.395 -10.799 -54.139 1.00 88.12 220 SER A CA 1
ATOM 1636 C C . SER A 1 220 ? 95.864 -11.192 -54.284 1.00 88.12 220 SER A C 1
ATOM 1638 O O . SER A 1 220 ? 96.513 -10.788 -55.250 1.00 88.12 220 SER A O 1
ATOM 1640 N N . LEU A 1 221 ? 96.393 -11.950 -53.324 1.00 88.06 221 LEU A N 1
ATOM 1641 C CA . LEU A 1 221 ? 97.788 -12.408 -53.286 1.00 88.06 221 LEU A CA 1
ATOM 1642 C C . LEU A 1 221 ? 97.874 -13.795 -52.641 1.00 88.06 221 LEU A C 1
ATOM 1644 O O . LEU A 1 221 ? 97.042 -14.130 -51.804 1.00 88.06 221 LEU A O 1
ATOM 1648 N N . THR A 1 222 ? 98.912 -14.568 -52.967 1.00 89.38 222 THR A N 1
ATOM 1649 C CA . THR A 1 222 ? 99.206 -15.801 -52.223 1.00 89.38 222 THR A CA 1
ATOM 1650 C C . THR A 1 222 ? 99.745 -15.488 -50.835 1.00 89.38 222 THR A C 1
ATOM 1652 O O . THR A 1 222 ? 100.327 -14.421 -50.621 1.00 89.38 222 THR A O 1
ATOM 1655 N N . GLN A 1 223 ? 99.601 -16.421 -49.890 1.00 87.94 223 GLN A N 1
ATOM 1656 C CA . GLN A 1 223 ? 100.092 -16.238 -48.517 1.00 87.94 223 GLN A CA 1
ATOM 1657 C C . GLN A 1 223 ? 101.584 -15.863 -48.503 1.00 87.94 223 GLN A C 1
ATOM 1659 O O . GLN A 1 223 ? 101.978 -14.891 -47.864 1.00 87.94 223 GLN A O 1
ATOM 1664 N N . ALA A 1 224 ? 102.398 -16.550 -49.310 1.00 87.88 224 ALA A N 1
ATOM 1665 C CA . ALA A 1 224 ? 103.823 -16.255 -49.443 1.00 87.88 224 ALA A CA 1
ATOM 1666 C C . ALA A 1 224 ? 104.094 -14.862 -50.044 1.00 87.88 224 ALA A C 1
ATOM 1668 O O . ALA A 1 224 ? 104.990 -14.158 -49.582 1.00 87.88 224 ALA A O 1
ATOM 1669 N N . ALA A 1 225 ? 103.315 -14.436 -51.047 1.00 86.56 225 ALA A N 1
ATOM 1670 C CA . ALA A 1 225 ? 103.459 -13.112 -51.655 1.00 86.56 225 ALA A CA 1
ATOM 1671 C C . ALA A 1 225 ? 103.005 -11.984 -50.715 1.00 86.56 225 ALA A C 1
ATOM 1673 O O . ALA A 1 225 ? 103.591 -10.903 -50.724 1.00 86.56 225 ALA A O 1
ATOM 1674 N N . TYR A 1 226 ? 101.985 -12.231 -49.892 1.00 88.50 226 TYR A N 1
ATOM 1675 C CA . TYR A 1 226 ? 101.546 -11.297 -48.864 1.00 88.50 226 TYR A CA 1
ATOM 1676 C C . TYR A 1 226 ? 102.562 -11.171 -47.726 1.00 88.50 226 TYR A C 1
ATOM 1678 O O . TYR A 1 226 ? 102.849 -10.060 -47.281 1.00 88.50 226 TYR A O 1
ATOM 1686 N N . ASP A 1 227 ? 103.141 -12.280 -47.270 1.00 87.75 227 ASP A N 1
ATOM 1687 C CA . ASP A 1 227 ? 104.150 -12.266 -46.207 1.00 87.75 227 ASP A CA 1
ATOM 1688 C C . ASP A 1 227 ? 105.486 -11.676 -46.659 1.00 87.75 227 ASP A C 1
ATOM 1690 O O . ASP A 1 227 ? 106.204 -11.101 -45.843 1.00 87.75 227 ASP A O 1
ATOM 1694 N N . ALA A 1 228 ? 105.775 -11.724 -47.961 1.00 87.31 228 ALA A N 1
ATOM 1695 C CA . ALA A 1 228 ? 106.928 -11.067 -48.566 1.00 87.31 228 ALA A CA 1
ATOM 1696 C C . ALA A 1 228 ? 106.754 -9.545 -48.784 1.00 87.31 228 ALA A C 1
ATOM 1698 O O . ALA A 1 228 ? 107.717 -8.881 -49.175 1.00 87.31 228 ALA A O 1
ATOM 1699 N N . LEU A 1 229 ? 105.566 -8.960 -48.555 1.00 86.75 229 LEU A N 1
ATOM 1700 C CA . LEU A 1 229 ? 105.376 -7.505 -48.651 1.00 86.75 229 LEU A CA 1
ATOM 1701 C C . LEU A 1 229 ? 106.183 -6.780 -47.566 1.00 86.75 229 LEU A C 1
ATOM 1703 O O . LEU A 1 229 ? 105.967 -6.988 -46.375 1.00 86.75 229 LEU A O 1
ATOM 1707 N N . ALA A 1 230 ? 107.055 -5.858 -47.982 1.00 82.19 230 ALA A N 1
ATOM 1708 C CA . ALA A 1 230 ? 107.908 -5.090 -47.071 1.00 82.19 230 ALA A CA 1
ATOM 1709 C C . ALA A 1 230 ? 107.120 -4.177 -46.107 1.00 82.19 230 ALA A C 1
ATOM 1711 O O . ALA A 1 230 ? 107.568 -3.933 -44.990 1.00 82.19 230 ALA A O 1
ATOM 1712 N N . VAL A 1 231 ? 105.949 -3.681 -46.530 1.00 81.12 231 VAL A N 1
ATOM 1713 C CA . VAL A 1 231 ? 105.002 -2.914 -45.705 1.00 81.12 231 VAL A CA 1
ATOM 1714 C C . VAL A 1 231 ? 103.582 -3.330 -46.087 1.00 81.12 231 VAL A C 1
ATOM 1716 O O . VAL A 1 231 ? 103.223 -3.320 -47.266 1.00 81.12 231 VAL A O 1
ATOM 1719 N N . LYS A 1 232 ? 102.774 -3.698 -45.091 1.00 87.38 232 LYS A N 1
ATOM 1720 C CA . LYS A 1 232 ? 101.357 -4.055 -45.251 1.00 87.38 232 LYS A CA 1
ATOM 1721 C C . LYS A 1 232 ? 100.522 -2.801 -44.955 1.00 87.38 232 LYS A C 1
ATOM 1723 O O . LYS A 1 232 ? 100.501 -2.345 -43.815 1.00 87.38 232 LYS A O 1
ATOM 1728 N N . ASP A 1 233 ? 99.906 -2.210 -45.981 1.00 83.12 233 ASP A N 1
ATOM 1729 C CA . ASP A 1 233 ? 99.146 -0.958 -45.853 1.00 83.12 233 ASP A CA 1
ATOM 1730 C C . ASP A 1 233 ? 97.826 -1.186 -45.102 1.00 83.12 233 ASP A C 1
ATOM 1732 O O . ASP A 1 233 ? 96.986 -1.973 -45.534 1.00 83.12 233 ASP A O 1
ATOM 1736 N N . ALA A 1 234 ? 97.629 -0.470 -43.993 1.00 77.94 234 ALA A N 1
ATOM 1737 C CA . ALA A 1 234 ? 96.430 -0.564 -43.163 1.00 77.94 234 ALA A CA 1
ATOM 1738 C C . ALA A 1 234 ? 95.153 -0.072 -43.874 1.00 77.94 234 ALA A C 1
ATOM 1740 O O . ALA A 1 234 ? 94.052 -0.433 -43.460 1.00 77.94 234 ALA A O 1
ATOM 1741 N N . GLY A 1 235 ? 95.282 0.738 -44.931 1.00 81.69 235 GLY A N 1
ATOM 1742 C CA . GLY A 1 235 ? 94.159 1.189 -45.756 1.00 81.69 235 GLY A CA 1
ATOM 1743 C C . GLY A 1 235 ? 93.744 0.199 -46.847 1.00 81.69 235 GLY A C 1
ATOM 1744 O O . GLY A 1 235 ? 92.694 0.379 -47.467 1.00 81.69 235 GLY A O 1
ATOM 1745 N N . THR A 1 236 ? 94.538 -0.847 -47.082 1.00 83.06 236 THR A N 1
ATOM 1746 C CA . THR A 1 236 ? 94.304 -1.813 -48.154 1.00 83.06 236 THR A CA 1
ATOM 1747 C C . THR A 1 236 ? 93.764 -3.120 -47.583 1.00 83.06 236 THR A C 1
ATOM 1749 O O . THR A 1 236 ? 94.382 -3.755 -46.730 1.00 83.06 236 THR A O 1
ATOM 1752 N N . LEU A 1 237 ? 92.614 -3.566 -48.093 1.00 84.12 237 LEU A N 1
ATOM 1753 C CA . LEU A 1 237 ? 92.150 -4.931 -47.859 1.00 84.12 237 LEU A CA 1
ATOM 1754 C C . LEU A 1 237 ? 92.949 -5.896 -48.738 1.00 84.12 237 LEU A C 1
ATOM 1756 O O . LEU A 1 237 ? 93.065 -5.695 -49.947 1.00 84.12 237 LEU A O 1
ATOM 1760 N N . TYR A 1 238 ? 93.461 -6.966 -48.136 1.00 85.31 238 TYR A N 1
ATOM 1761 C CA . TYR A 1 238 ? 94.160 -8.035 -48.841 1.00 85.31 238 TYR A CA 1
ATOM 1762 C C . TYR A 1 238 ? 93.352 -9.323 -48.733 1.00 85.31 238 TYR A C 1
ATOM 1764 O O . TYR A 1 238 ? 92.969 -9.727 -47.636 1.00 85.31 238 TYR A O 1
ATOM 1772 N N . ALA A 1 239 ? 93.096 -9.956 -49.873 1.00 86.50 239 ALA A N 1
ATOM 1773 C CA . ALA A 1 239 ? 92.468 -11.266 -49.942 1.00 86.50 239 ALA A CA 1
ATOM 1774 C C . ALA A 1 239 ? 93.565 -12.308 -50.172 1.00 86.50 239 ALA A C 1
ATOM 1776 O O . ALA A 1 239 ? 94.219 -12.298 -51.216 1.00 86.50 239 ALA A O 1
ATOM 1777 N N . ILE A 1 240 ? 93.802 -13.177 -49.189 1.00 87.12 240 ILE A N 1
ATOM 1778 C CA . ILE A 1 240 ? 94.764 -14.263 -49.361 1.00 87.12 240 ILE A CA 1
ATOM 1779 C C . ILE A 1 240 ? 94.079 -15.394 -50.105 1.00 87.12 240 ILE A C 1
ATOM 1781 O O . ILE A 1 240 ? 93.100 -15.959 -49.621 1.00 87.12 240 ILE A O 1
ATOM 1785 N N . VAL A 1 241 ? 94.587 -15.678 -51.293 1.00 84.94 241 VAL A N 1
ATOM 1786 C CA . VAL A 1 241 ? 94.135 -16.782 -52.136 1.00 84.94 241 VAL A CA 1
ATOM 1787 C C . VAL A 1 241 ? 95.215 -17.857 -52.130 1.00 84.94 241 VAL A C 1
ATOM 1789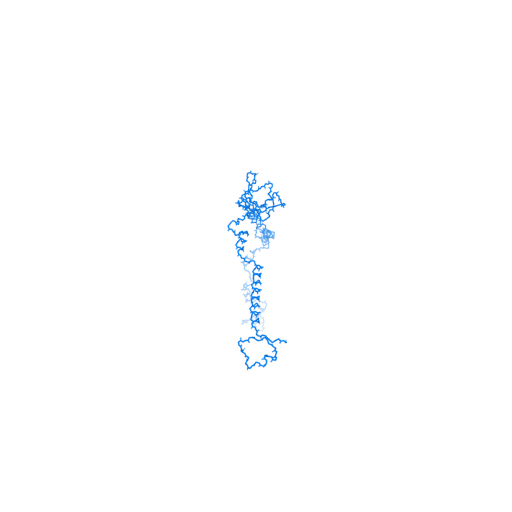 O O . VAL A 1 241 ? 96.398 -17.526 -52.085 1.00 84.94 241 VAL A O 1
ATOM 1792 N N . GLU A 1 242 ? 94.824 -19.128 -52.091 1.00 74.69 242 GLU A N 1
ATOM 1793 C CA . GLU A 1 242 ? 95.779 -20.245 -52.178 1.00 74.69 242 GLU A CA 1
ATOM 1794 C C . GLU A 1 242 ? 96.476 -20.298 -53.544 1.00 74.69 242 GLU A C 1
ATOM 1796 O O . GLU A 1 242 ? 95.800 -20.061 -54.574 1.00 74.69 242 GLU A O 1
#

Secondary structure (DSSP, 8-state):
-PPP--EEEETTEEEEE-TTSPPHHHHHHHHT-TTT---HHHHHHHHTSPPHHHHHHHHT-TTTS--HHHHHHHHHTT-HHHHHHHHHHHHHHHHHHHS--HHHHHHHHHHS---EEEE-SS--SSPPTTEEEEEEETTTSGGG-EEEEEEEEEEETTEEEEEEE-PPP-TTSPPHHHHHHHHTTSPPHHHHHHHHHHHHHHHHHHHHHHHHHHHHTSEEE-HHHHHT-SS--TTS-EEE--

Organism: NCBI:txid1679444

InterPro domains:
  IPR056923 Minor tail protein gp31, C-terminal [PF24243] (220-241)

Sequence (242 aa):
MATKTTKLYLGSVLLVDLTTFALAGDLTTHSGNSTAHVTAAERAAWNAKADAATLTAHTGNAALHVTAAERTAWNAKLDGSALSAYATQAWTTTQLAAYASQAWVDAQIAAKHHIRIVPTDALPLQGVADVIYLVPKGWEHPESADASIREQYVWIEEKWVKVGDTSVSLAGYAQEEWVAAQLAGYYTKAQADAVASTAKAGAVAEAKAYADGKFAQAKSLTQAAYDALAVKDAGTLYAIVE

Radius of gyration: 73.72 Å; chains: 1; bounding box: 147×31×191 Å

pLDDT: mean 86.46, std 10.99, range [46.25, 97.56]

Foldseek 3Di:
DDDDDQWDDDVPDTPDGNPPPDDPVVVVVVVPPPVVDDDPVNVVVVVPDDDPVRVVCVVPDCVVDPDPVNVVVVVVCPDVVVVCCVVCPPPCPPVVVVPQDPVNVVVVVVVPQDQAEAEDQDDDQAFDPSYWYWHFQVSVPSVPTHPVKTWIWDGDPNDTDTPGIPDDDCPPPDDPVNVCVVCVPDDDPVRVVVVVVVVVVVVVVVVVVVVVVLVVQAAEDAPVRQVPDPDDDPVHHHDHDD